Protein AF-A0A537NQN7-F1 (afdb_monomer)

Secondary structure (DSSP, 8-state):
-EE-SSSEE--SHHHHHHHHHHSEE--GGG--GGGTTSPTTSEEEEEEEPPP-S-HHHHHHHHHHHHHHHHTT-E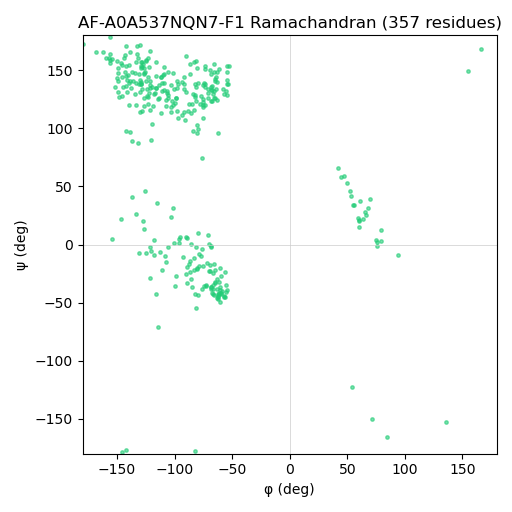EE-STTSSS-EEEEEEPPP---B---EEEETTEEEPPTT--SSSB-GGG--SS-EEEEEEEEEEEETTEEEEEEEEEETTTTEEEEEEEEESSSSS-EEEEEEE--SS--EEEEEEEETTEEEEEEE-GGGTEEEEEEEEETTTEEEEEEEEEE-TT-EEEEEEEETTEEEEEEE--TT--S--EEEEEESSTT---EE-SSSSSB-S-TTTSEE-B--EEETTEEEEEEEE-SSSTT-EEEEEEEEEEETTEEEEEE-TT--SB---SSGGGSS----B----

Sequence (359 aa):
MRVGTFFHIPDSPTDVERIWHDATPLPSSVLPVWARGEPPDTYRQVQTHRPPMRTEGEAAAYCSEIGELHTAGLIIDTDLAGDGRHRVYVAAPSRWSIGIYIGDSPFDLKPPKGVRNPVLTREDVSDVTAAVVADPFMLRVSDTWFMFFELFNWKANKGEIGLATSCDGMNWAYQQIVIAERFHLSYPYVFEWMNEYYLIPESHQAGSVRLYKATHFPTEWSFVGTLLEGPYFVDTSLIYHDQRWWLFTEANPERKHDTLHLYYADALSGPWRPHATRPAIARNARTSRPAGRVIVNGGRLFRYAQSCVPTYGTEVRALEVTTLCTSSYREREIDRSPVLAPTGVGWNADGMHHIDPHR

pLDDT: mean 93.62, std 6.84, range [59.59, 98.94]

Nearest PDB structures (foldseek):
  7byv-assembly1_A  TM=7.419E-01  e=8.123E-08  Phanerodontia chrysosporium
  7byt-assembly1_A  TM=4.931E-01  e=1.642E-07  Phanerodontia chrysosporium
  7byx-assembly4_D  TM=4.849E-01  e=2.153E-07  Phanerodontia chrysosporium
  3nqh-assembly1_A  TM=6.609E-01  e=2.528E-05  Bacteroides thetaiotaomicron VPI-5482

Mean predicted aligned error: 5.18 Å

Structure (mmCIF, N/CA/C/O backbone):
data_AF-A0A537NQN7-F1
#
_entry.id   AF-A0A537NQN7-F1
#
loop_
_atom_site.group_PDB
_atom_site.id
_atom_site.type_symbol
_atom_site.label_atom_id
_atom_site.label_alt_id
_atom_site.label_comp_id
_atom_site.label_asym_id
_atom_site.label_entity_id
_atom_site.label_seq_id
_atom_site.pdbx_PDB_ins_code
_atom_site.Cartn_x
_atom_site.Cartn_y
_atom_site.Cartn_z
_atom_site.occupancy
_atom_site.B_iso_or_equiv
_atom_site.auth_seq_id
_atom_site.auth_comp_id
_atom_site.auth_asym_id
_atom_site.auth_atom_id
_atom_site.pdbx_PDB_model_num
ATOM 1 N N . MET A 1 1 ? 6.339 1.107 -27.706 1.00 89.75 1 MET A N 1
ATOM 2 C CA . MET A 1 1 ? 7.739 0.663 -27.774 1.00 89.75 1 MET A CA 1
ATOM 3 C C . MET A 1 1 ? 8.387 1.358 -28.934 1.00 89.75 1 MET A C 1
ATOM 5 O O . MET A 1 1 ? 8.000 1.152 -30.085 1.00 89.75 1 MET A O 1
ATOM 9 N N . ARG A 1 2 ? 9.360 2.189 -28.611 1.00 92.56 2 ARG A N 1
ATOM 10 C CA . ARG A 1 2 ? 10.121 2.977 -29.558 1.00 92.56 2 ARG A CA 1
ATOM 11 C C . ARG A 1 2 ? 11.367 2.211 -29.975 1.00 92.56 2 ARG A C 1
ATOM 13 O O . ARG A 1 2 ? 11.973 1.494 -29.182 1.00 92.56 2 ARG A O 1
ATOM 20 N N . VAL A 1 3 ? 11.740 2.360 -31.239 1.00 91.38 3 VAL A N 1
ATOM 21 C CA . VAL A 1 3 ? 12.996 1.823 -31.764 1.00 91.38 3 VAL A CA 1
ATOM 22 C C . VAL A 1 3 ? 14.089 2.851 -31.479 1.00 91.38 3 VAL A C 1
ATOM 24 O O . VAL A 1 3 ? 14.028 3.966 -31.997 1.00 91.38 3 VAL A O 1
ATOM 27 N N . GLY A 1 4 ? 15.030 2.500 -30.606 1.00 88.94 4 GLY A N 1
ATOM 28 C CA . GLY A 1 4 ? 16.274 3.233 -30.400 1.00 88.94 4 GLY A CA 1
ATOM 29 C C . GLY A 1 4 ? 17.332 2.854 -31.438 1.00 88.94 4 GLY A C 1
ATOM 30 O O . GLY A 1 4 ? 17.099 2.057 -32.346 1.00 88.94 4 GLY A O 1
ATOM 31 N N . THR A 1 5 ? 18.514 3.434 -31.288 1.00 90.31 5 THR A N 1
ATOM 32 C CA . THR A 1 5 ? 19.709 3.145 -32.087 1.00 90.31 5 THR A CA 1
ATOM 33 C C . THR A 1 5 ? 20.237 1.742 -31.800 1.00 90.31 5 THR A C 1
ATOM 35 O O . THR A 1 5 ? 20.690 1.060 -32.718 1.00 90.31 5 THR A O 1
ATOM 38 N N . PHE A 1 6 ? 20.178 1.307 -30.538 1.00 91.25 6 PHE A N 1
ATOM 39 C CA . PHE A 1 6 ? 20.735 0.030 -30.085 1.00 91.25 6 PHE A CA 1
ATOM 40 C C . PHE A 1 6 ? 19.682 -0.885 -29.464 1.00 91.25 6 PHE A C 1
ATOM 42 O O . PHE A 1 6 ? 19.818 -2.107 -29.533 1.00 91.25 6 PHE A O 1
ATOM 49 N N . PHE A 1 7 ? 18.635 -0.312 -28.867 1.00 92.00 7 PHE A N 1
ATOM 50 C CA . PHE A 1 7 ? 17.635 -1.062 -28.117 1.00 92.00 7 PHE A CA 1
ATOM 51 C C . PHE A 1 7 ? 16.201 -0.738 -28.545 1.00 92.00 7 PHE A C 1
ATOM 53 O O . PHE A 1 7 ? 15.879 0.363 -28.984 1.00 92.00 7 PHE A O 1
ATOM 60 N N . HIS A 1 8 ? 15.301 -1.701 -28.351 1.00 91.75 8 HIS A N 1
ATOM 61 C CA . HIS A 1 8 ? 13.865 -1.444 -28.334 1.00 91.75 8 HIS A CA 1
ATOM 62 C C . HIS A 1 8 ? 13.451 -1.004 -26.929 1.00 91.75 8 HIS A C 1
ATOM 64 O O . HIS A 1 8 ? 13.659 -1.739 -25.964 1.00 91.75 8 HIS A O 1
ATOM 70 N N . ILE A 1 9 ? 12.875 0.191 -26.819 1.00 93.38 9 ILE A N 1
ATOM 71 C CA . ILE A 1 9 ? 12.653 0.871 -25.543 1.00 93.38 9 ILE A CA 1
ATOM 72 C C . ILE A 1 9 ? 11.152 0.832 -25.220 1.00 93.38 9 ILE A C 1
ATOM 74 O O . ILE A 1 9 ? 10.343 1.311 -26.026 1.00 93.38 9 ILE A O 1
ATOM 78 N N . PRO A 1 10 ? 10.742 0.206 -24.102 1.00 93.44 10 PRO A N 1
ATOM 79 C CA . PRO A 1 10 ? 9.339 0.153 -23.708 1.00 93.44 10 PRO A CA 1
ATOM 80 C C . PRO A 1 10 ? 8.826 1.547 -23.331 1.00 93.44 10 PRO A C 1
ATOM 82 O O . PRO A 1 10 ? 9.459 2.250 -22.552 1.00 93.44 10 PRO A O 1
ATOM 85 N N . ASP A 1 11 ? 7.650 1.924 -23.841 1.00 91.19 11 ASP A N 1
ATOM 86 C CA . ASP A 1 11 ? 6.999 3.202 -23.499 1.00 91.19 11 ASP A CA 1
ATOM 87 C C . ASP A 1 11 ? 5.799 2.999 -22.558 1.00 91.19 11 ASP A C 1
ATOM 89 O O . ASP A 1 11 ? 5.138 3.960 -22.163 1.00 91.19 11 ASP A O 1
ATOM 93 N N . SER A 1 12 ? 5.483 1.744 -22.230 1.00 91.31 12 SER A N 1
ATOM 94 C CA . SER A 1 12 ? 4.329 1.361 -21.421 1.00 91.31 12 SER A CA 1
ATOM 95 C C . SER A 1 12 ? 4.555 0.026 -20.699 1.00 91.31 12 SER A C 1
ATOM 97 O O . SER A 1 12 ? 5.345 -0.796 -21.175 1.00 91.31 12 SER A O 1
ATOM 99 N N . PRO A 1 13 ? 3.795 -0.256 -19.625 1.00 89.75 13 PRO A N 1
ATOM 100 C CA . PRO A 1 13 ? 3.788 -1.569 -18.976 1.00 89.75 13 PRO A CA 1
ATOM 101 C C . PRO A 1 13 ? 3.486 -2.719 -19.952 1.00 89.75 13 PRO A C 1
ATOM 103 O O . PRO A 1 13 ? 4.140 -3.757 -19.917 1.00 89.75 13 PRO A O 1
ATOM 106 N N . THR A 1 14 ? 2.563 -2.517 -20.900 1.00 90.88 14 THR A N 1
ATOM 107 C CA . THR A 1 14 ? 2.226 -3.506 -21.940 1.00 90.88 14 THR A CA 1
ATOM 108 C C . THR A 1 14 ? 3.414 -3.840 -22.847 1.00 90.88 14 THR A C 1
ATOM 110 O O . THR A 1 14 ? 3.546 -4.970 -23.318 1.00 90.88 14 THR A O 1
ATOM 113 N N . ASP A 1 15 ? 4.308 -2.881 -23.102 1.00 92.88 15 ASP A N 1
ATOM 114 C CA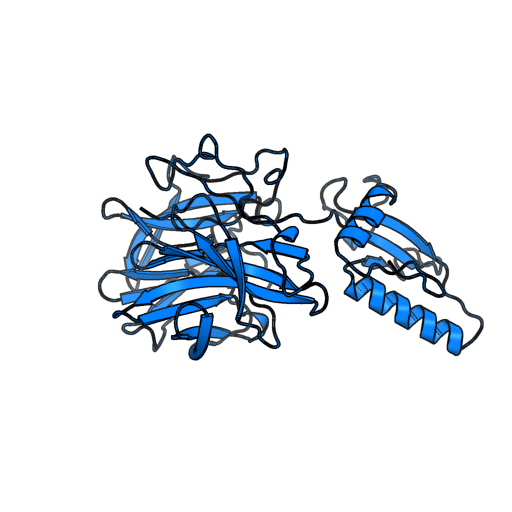 . ASP A 1 15 ? 5.538 -3.156 -23.846 1.00 92.88 15 ASP A CA 1
ATOM 115 C C . ASP A 1 15 ? 6.505 -4.038 -23.045 1.00 92.88 15 ASP A C 1
ATOM 117 O O . ASP A 1 15 ? 7.140 -4.910 -23.637 1.00 92.88 15 ASP A O 1
ATOM 121 N N . VAL A 1 16 ? 6.590 -3.854 -21.722 1.00 91.81 16 VAL A N 1
ATOM 122 C CA . VAL A 1 16 ? 7.390 -4.716 -20.834 1.00 91.81 16 VAL A CA 1
ATOM 123 C C . VAL A 1 16 ? 6.816 -6.126 -20.776 1.00 91.81 16 VAL A C 1
ATOM 125 O O . VAL A 1 16 ? 7.569 -7.089 -20.877 1.00 91.81 16 VAL A O 1
ATOM 128 N N . GLU A 1 17 ? 5.492 -6.268 -20.687 1.00 91.31 17 GLU A N 1
ATOM 129 C CA . GLU A 1 17 ? 4.830 -7.577 -20.745 1.00 91.31 17 GLU A CA 1
ATOM 130 C C . GLU A 1 17 ? 5.127 -8.300 -22.067 1.00 91.31 17 GLU A C 1
ATOM 132 O O . GLU A 1 17 ? 5.429 -9.494 -22.075 1.00 91.31 17 GLU A O 1
ATOM 137 N N . ARG A 1 18 ? 5.106 -7.578 -23.194 1.00 92.50 18 ARG A N 1
ATOM 138 C CA . ARG A 1 18 ? 5.496 -8.147 -24.490 1.00 92.50 18 ARG A CA 1
ATOM 139 C C . ARG A 1 18 ? 6.959 -8.595 -24.487 1.00 92.50 18 ARG A C 1
ATOM 141 O O . ARG A 1 18 ? 7.235 -9.728 -24.866 1.00 92.50 18 ARG A O 1
ATOM 148 N N . ILE A 1 19 ? 7.871 -7.758 -23.983 1.00 94.00 19 ILE A N 1
ATOM 149 C CA . ILE A 1 19 ? 9.289 -8.123 -23.826 1.00 94.00 19 ILE A CA 1
ATOM 150 C C . ILE A 1 19 ? 9.439 -9.379 -22.967 1.00 94.00 19 ILE A C 1
ATOM 152 O O . ILE A 1 19 ? 10.202 -10.266 -23.327 1.00 94.00 19 ILE A O 1
ATOM 156 N N . TRP A 1 20 ? 8.713 -9.483 -21.854 1.00 93.69 20 TRP A N 1
ATOM 157 C CA . TRP A 1 20 ? 8.726 -10.660 -20.986 1.00 93.69 20 TRP A CA 1
ATOM 158 C C . TRP A 1 20 ? 8.337 -11.945 -21.727 1.00 93.69 20 TRP A C 1
ATOM 160 O O . TRP A 1 20 ? 8.991 -12.982 -21.573 1.00 93.69 20 TRP A O 1
ATOM 170 N N . HIS A 1 21 ? 7.278 -11.887 -22.535 1.00 92.31 21 HIS A N 1
ATOM 171 C CA . HIS A 1 21 ? 6.808 -13.039 -23.300 1.00 92.31 21 HIS A CA 1
ATOM 172 C C . HIS A 1 21 ? 7.775 -13.449 -24.414 1.00 92.31 21 HIS A C 1
ATOM 174 O O . HIS A 1 21 ? 7.955 -14.649 -24.623 1.00 92.31 21 HIS A O 1
ATOM 180 N N . ASP A 1 22 ? 8.424 -12.479 -25.059 1.00 93.75 22 ASP A N 1
ATOM 181 C CA . ASP A 1 22 ? 9.399 -12.715 -26.129 1.00 93.75 22 ASP A CA 1
ATOM 182 C C . ASP A 1 22 ? 10.798 -13.094 -25.590 1.00 93.75 22 ASP A C 1
ATOM 184 O O . ASP A 1 22 ? 11.618 -13.668 -26.311 1.00 93.75 22 ASP A O 1
ATOM 188 N N . ALA A 1 23 ? 11.090 -12.782 -24.323 1.00 93.94 23 ALA A N 1
AT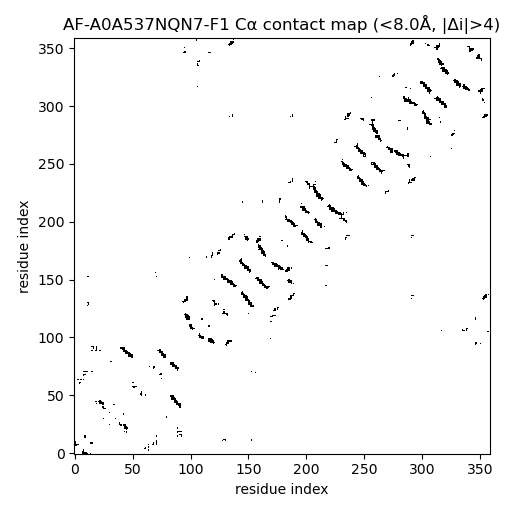OM 189 C CA . ALA A 1 23 ? 12.379 -13.025 -23.684 1.00 93.94 23 ALA A CA 1
ATOM 190 C C . ALA A 1 23 ? 12.621 -14.506 -23.350 1.00 93.94 23 ALA A C 1
ATOM 192 O O . ALA A 1 23 ? 11.710 -15.294 -23.091 1.00 93.94 23 ALA A O 1
ATOM 193 N N . THR A 1 24 ? 13.900 -14.877 -23.292 1.00 91.62 24 THR A N 1
ATOM 194 C CA . THR A 1 24 ? 14.332 -16.255 -23.032 1.00 91.62 24 THR A CA 1
ATOM 195 C C . THR A 1 24 ? 14.318 -16.562 -21.527 1.00 91.62 24 THR A C 1
ATOM 197 O O . THR A 1 24 ? 14.951 -15.825 -20.762 1.00 91.62 24 THR A O 1
ATOM 200 N N . PRO A 1 25 ? 13.655 -17.647 -21.073 1.00 89.00 25 PRO A N 1
ATOM 201 C CA . PRO A 1 25 ? 13.740 -18.120 -19.691 1.00 89.00 25 PRO A CA 1
ATOM 202 C C . PRO A 1 25 ? 15.178 -18.370 -19.245 1.00 89.00 25 PRO A C 1
ATOM 204 O O . PRO A 1 25 ? 15.980 -18.932 -19.993 1.00 89.00 25 PRO A O 1
ATOM 207 N N . LEU A 1 26 ? 15.501 -17.971 -18.015 1.00 83.44 26 LEU A N 1
ATOM 208 C CA . LEU A 1 26 ? 16.808 -18.237 -17.430 1.00 83.44 26 LEU A CA 1
ATOM 209 C C . LEU A 1 26 ? 16.803 -19.596 -16.719 1.00 83.44 26 LEU A C 1
ATOM 211 O O . LEU A 1 26 ? 16.124 -19.745 -15.702 1.00 83.44 26 LEU A O 1
ATOM 215 N N . PRO A 1 27 ? 17.575 -20.592 -17.191 1.00 73.94 27 PRO A N 1
ATOM 216 C CA . PRO A 1 27 ? 17.736 -21.829 -16.444 1.00 73.94 27 PRO A CA 1
ATOM 217 C C . PRO A 1 27 ? 18.459 -21.550 -15.122 1.00 73.94 27 PRO A C 1
ATOM 219 O O . PRO A 1 27 ? 19.417 -20.774 -15.072 1.00 73.94 27 PRO A O 1
ATOM 222 N N . SER A 1 28 ? 18.052 -22.239 -14.054 1.00 69.19 28 SER A N 1
ATOM 223 C CA . SER A 1 28 ? 18.569 -22.032 -12.691 1.00 69.19 28 SER A CA 1
ATOM 224 C C . SER A 1 28 ? 20.096 -22.182 -12.581 1.00 69.19 28 SER A C 1
ATOM 226 O O . SER A 1 28 ? 20.716 -21.611 -11.689 1.00 69.19 28 SER A O 1
ATOM 228 N N . SER A 1 29 ? 20.721 -22.923 -13.503 1.00 69.19 29 SER A N 1
ATOM 229 C CA . SER A 1 29 ? 22.171 -23.139 -13.577 1.00 69.19 29 SER A CA 1
ATOM 230 C C . SER A 1 29 ? 22.969 -21.963 -14.158 1.00 69.19 29 SER A C 1
ATOM 232 O O . SER A 1 29 ? 24.196 -21.996 -14.111 1.00 69.19 29 SER A O 1
ATOM 234 N N . VAL A 1 30 ? 22.308 -20.950 -14.731 1.00 73.31 30 VAL A N 1
ATOM 235 C CA . VAL A 1 30 ? 22.948 -19.817 -15.435 1.00 73.31 30 VAL A CA 1
ATOM 236 C C . VAL A 1 30 ? 22.443 -18.469 -14.896 1.00 73.31 30 VAL A C 1
ATOM 238 O O . VAL A 1 30 ? 22.554 -17.440 -15.557 1.00 73.31 30 VAL A O 1
ATOM 241 N N . LEU A 1 31 ? 21.889 -18.450 -13.678 1.00 74.19 31 LEU A N 1
ATOM 242 C CA . LEU A 1 31 ? 21.413 -17.213 -13.062 1.00 74.19 31 LEU A CA 1
ATOM 243 C C . LEU A 1 31 ? 22.581 -16.251 -12.764 1.00 74.19 31 LEU A C 1
ATOM 245 O O . LEU A 1 31 ? 23.583 -16.666 -12.157 1.00 74.19 31 LEU A O 1
ATOM 249 N N . PRO A 1 32 ? 22.450 -14.964 -13.139 1.00 80.19 32 PRO A N 1
ATOM 250 C CA . PRO A 1 32 ? 23.367 -13.913 -12.710 1.00 80.19 32 PRO A CA 1
ATOM 251 C C . PRO A 1 32 ? 23.520 -13.884 -11.188 1.00 80.19 32 PRO A C 1
ATOM 253 O O . PRO A 1 32 ? 22.607 -14.270 -10.461 1.00 80.19 32 PRO A O 1
ATOM 256 N N . VAL A 1 33 ? 24.659 -13.396 -10.686 1.00 82.88 33 VAL A N 1
ATOM 257 C CA . VAL A 1 33 ? 24.952 -13.372 -9.237 1.00 82.88 33 VAL A CA 1
ATOM 258 C C . VAL A 1 33 ? 23.858 -12.655 -8.445 1.00 82.88 33 VAL A C 1
ATOM 260 O O . VAL A 1 33 ? 23.456 -13.150 -7.396 1.00 82.88 33 VAL A O 1
ATOM 263 N N . TRP A 1 34 ? 23.343 -11.543 -8.975 1.00 84.25 34 TRP A N 1
ATOM 264 C CA . TRP A 1 34 ? 22.274 -10.758 -8.353 1.00 84.25 34 TRP A CA 1
ATOM 265 C C . TRP A 1 34 ? 20.908 -11.464 -8.346 1.00 84.25 34 TRP A C 1
ATOM 267 O O . TRP A 1 34 ? 20.049 -11.081 -7.564 1.00 84.25 34 TRP A O 1
ATOM 277 N N . ALA A 1 35 ? 20.711 -12.495 -9.173 1.00 81.81 35 ALA A N 1
ATOM 278 C CA . ALA A 1 35 ? 19.472 -13.272 -9.253 1.00 81.81 35 ALA A CA 1
ATOM 279 C C . ALA A 1 35 ? 19.551 -14.610 -8.493 1.00 81.81 35 ALA A C 1
ATOM 281 O O . ALA A 1 35 ? 18.623 -15.415 -8.540 1.00 81.81 35 ALA A O 1
ATOM 282 N N . ARG A 1 36 ? 20.677 -14.922 -7.834 1.00 80.31 36 ARG A N 1
ATOM 283 C CA . ARG A 1 36 ? 20.835 -16.199 -7.124 1.00 80.31 36 ARG A CA 1
ATOM 284 C C . ARG A 1 36 ? 19.963 -16.234 -5.871 1.00 80.31 36 ARG A C 1
ATOM 286 O O . ARG A 1 36 ? 20.062 -15.354 -5.027 1.00 80.31 36 ARG A O 1
ATOM 293 N N . GLY A 1 37 ? 19.195 -17.312 -5.715 1.00 74.25 37 GLY A N 1
ATOM 294 C CA . GLY A 1 37 ? 18.275 -17.502 -4.586 1.00 74.25 37 GLY A CA 1
ATOM 295 C C . GLY A 1 37 ? 16.845 -17.049 -4.877 1.00 74.25 37 GLY A C 1
ATOM 296 O O . GLY A 1 37 ? 15.947 -17.365 -4.101 1.00 74.25 37 GLY A O 1
ATOM 297 N N . GLU A 1 38 ? 16.631 -16.385 -6.010 1.00 76.81 38 GLU A N 1
ATOM 298 C CA . GLU A 1 38 ? 15.304 -16.043 -6.506 1.00 76.81 38 GLU A CA 1
ATOM 299 C C . GLU A 1 38 ? 14.595 -17.287 -7.065 1.00 76.81 38 GLU A C 1
ATOM 301 O O . GLU A 1 38 ? 15.263 -18.219 -7.540 1.00 76.81 38 GLU A O 1
ATOM 306 N N . PRO A 1 39 ? 13.250 -17.334 -7.021 1.00 72.19 39 PRO A N 1
ATOM 307 C CA . PRO A 1 39 ? 12.490 -18.409 -7.643 1.00 72.19 39 PRO A CA 1
ATOM 308 C C . PRO A 1 39 ? 12.828 -18.592 -9.138 1.00 72.19 39 PRO A C 1
ATOM 310 O O . PRO A 1 39 ? 13.235 -17.645 -9.819 1.00 72.19 39 PRO A O 1
ATOM 313 N N . PRO A 1 40 ? 12.656 -19.809 -9.690 1.00 69.94 40 PRO A N 1
ATOM 314 C CA . PRO A 1 40 ? 12.670 -20.007 -11.136 1.00 69.94 40 PRO A CA 1
ATOM 315 C C . PRO A 1 40 ? 11.650 -19.090 -11.823 1.00 69.94 40 PRO A C 1
ATOM 317 O O . PRO A 1 40 ? 10.605 -18.797 -11.251 1.00 69.94 40 PRO A O 1
ATOM 320 N N . ASP A 1 41 ? 11.950 -18.659 -13.049 1.00 78.12 41 ASP A N 1
ATOM 321 C CA . ASP A 1 41 ? 11.082 -17.782 -13.847 1.00 78.12 41 ASP A CA 1
ATOM 322 C C . ASP A 1 41 ? 10.770 -16.406 -13.224 1.00 78.12 41 ASP A C 1
ATOM 324 O O . ASP A 1 41 ? 9.830 -15.749 -13.660 1.00 78.12 41 ASP A O 1
ATOM 328 N N . THR A 1 42 ? 11.572 -15.912 -12.271 1.00 83.62 42 THR A N 1
ATOM 329 C CA . THR A 1 42 ? 11.485 -14.508 -11.814 1.00 83.62 42 THR A CA 1
ATOM 330 C C . THR A 1 42 ? 12.030 -13.533 -12.861 1.00 83.62 42 THR A C 1
ATOM 332 O O . THR A 1 42 ? 11.506 -12.434 -13.032 1.00 83.62 42 THR A O 1
ATOM 335 N N . TYR A 1 43 ? 13.074 -13.939 -13.590 1.00 89.75 43 TYR A N 1
ATOM 336 C CA . TYR A 1 43 ? 13.752 -13.109 -14.584 1.00 89.75 43 TYR A CA 1
ATOM 337 C C . TYR A 1 43 ? 13.925 -13.852 -15.905 1.00 89.75 43 TYR A C 1
ATOM 339 O O . TYR A 1 43 ? 14.174 -15.060 -15.940 1.00 89.75 43 TYR A O 1
ATOM 347 N N . ARG A 1 44 ? 13.860 -13.101 -17.003 1.00 92.69 44 ARG A N 1
ATOM 348 C CA . ARG A 1 44 ? 14.140 -13.583 -18.358 1.00 92.69 44 ARG A CA 1
ATOM 349 C C . ARG A 1 44 ? 15.189 -12.714 -19.019 1.00 92.69 44 ARG A C 1
ATOM 351 O O . ARG A 1 44 ? 15.268 -11.514 -18.763 1.00 92.69 44 ARG A O 1
ATOM 358 N N . GLN A 1 45 ? 15.996 -13.318 -19.882 1.00 92.44 45 GLN A N 1
ATOM 359 C CA . GLN A 1 45 ? 16.989 -12.594 -20.660 1.00 92.44 45 GLN A CA 1
ATOM 360 C C . GLN A 1 45 ? 16.365 -12.079 -21.954 1.00 92.44 45 GLN A C 1
ATOM 362 O O . GLN A 1 45 ? 15.880 -12.855 -22.776 1.00 92.44 45 GLN A O 1
ATOM 367 N N . VAL A 1 46 ? 16.408 -10.763 -22.134 1.00 93.56 46 VAL A N 1
ATOM 368 C CA . VAL A 1 46 ? 15.875 -10.077 -23.314 1.00 93.56 46 VAL A CA 1
ATOM 369 C C . VAL A 1 46 ? 16.878 -10.160 -24.456 1.00 93.56 46 VAL A C 1
ATOM 371 O O . VAL A 1 46 ? 16.558 -10.620 -25.545 1.00 93.56 46 VAL A O 1
ATOM 374 N N . GLN A 1 47 ? 18.111 -9.717 -24.208 1.00 90.88 47 GLN A N 1
ATOM 375 C CA . GLN A 1 47 ? 19.150 -9.643 -25.233 1.00 90.88 47 GLN A CA 1
ATOM 376 C C . GLN A 1 47 ? 20.548 -9.527 -24.625 1.00 90.88 47 GLN A C 1
ATOM 378 O O . GLN A 1 47 ? 20.722 -9.239 -23.440 1.00 90.88 47 GLN A O 1
ATOM 383 N N . THR A 1 48 ? 21.561 -9.746 -25.463 1.00 90.00 48 THR A N 1
ATOM 384 C CA . THR A 1 48 ? 22.966 -9.471 -25.147 1.00 90.00 48 THR A CA 1
ATOM 385 C C . THR A 1 48 ? 23.518 -8.514 -26.187 1.00 90.00 48 THR A C 1
ATOM 387 O O . THR A 1 48 ? 23.451 -8.806 -27.379 1.00 90.00 48 THR A O 1
ATOM 390 N N . HIS A 1 49 ? 24.110 -7.413 -25.743 1.00 88.38 49 HIS A N 1
ATOM 391 C CA . HIS A 1 49 ? 24.680 -6.393 -26.610 1.00 88.38 49 HIS A CA 1
ATOM 392 C C . HIS A 1 49 ? 26.161 -6.171 -26.276 1.00 88.38 49 HIS A C 1
ATOM 394 O O . HIS A 1 49 ? 26.567 -6.250 -25.119 1.00 88.38 49 HIS A O 1
ATOM 400 N N . ARG A 1 50 ? 27.001 -5.896 -27.279 1.00 87.38 50 ARG A N 1
ATOM 401 C CA . ARG A 1 50 ? 28.388 -5.452 -27.060 1.00 87.38 50 ARG A CA 1
ATOM 402 C C . ARG A 1 50 ? 28.430 -3.930 -27.234 1.00 87.38 50 ARG A C 1
ATOM 404 O O . ARG A 1 50 ? 28.046 -3.477 -28.311 1.00 87.38 50 ARG A O 1
ATOM 411 N N . PRO A 1 51 ? 28.855 -3.146 -26.227 1.00 83.50 51 PRO A N 1
ATOM 412 C CA . PRO A 1 51 ? 28.876 -1.691 -26.336 1.00 83.50 51 PRO A CA 1
ATOM 413 C C . PRO A 1 51 ? 29.654 -1.220 -27.574 1.00 83.50 51 PRO A C 1
ATOM 415 O O . PRO A 1 51 ? 30.714 -1.781 -27.880 1.00 83.50 51 PRO A O 1
ATOM 418 N N . PRO A 1 52 ? 29.155 -0.208 -28.301 1.00 77.44 52 PRO A N 1
ATOM 419 C CA . PRO A 1 52 ? 29.887 0.373 -29.417 1.00 77.44 52 PRO A CA 1
ATOM 420 C C . PRO A 1 52 ? 31.126 1.121 -28.890 1.00 77.44 52 PRO A C 1
ATOM 422 O O . PRO A 1 52 ? 31.008 2.021 -28.069 1.00 77.44 52 PRO A O 1
ATOM 425 N N . MET A 1 53 ? 32.326 0.760 -29.361 1.00 67.81 53 MET A N 1
ATOM 426 C CA . MET A 1 53 ? 33.597 1.420 -28.987 1.00 67.81 53 MET A CA 1
ATOM 427 C C . MET A 1 53 ? 34.134 2.364 -30.080 1.00 67.81 53 MET A C 1
ATOM 429 O O . MET A 1 53 ? 35.344 2.556 -30.184 1.00 67.81 53 MET A O 1
ATOM 433 N N . ARG A 1 54 ? 33.279 2.874 -30.977 1.00 70.50 54 ARG A N 1
ATOM 434 C CA . ARG A 1 54 ? 33.752 3.499 -32.228 1.00 70.50 54 ARG A CA 1
ATOM 435 C C . ARG A 1 54 ? 33.785 5.028 -32.187 1.00 70.50 54 ARG A C 1
ATOM 437 O O . ARG A 1 54 ? 34.713 5.600 -32.750 1.00 70.50 54 ARG A O 1
ATOM 444 N N . THR A 1 55 ? 32.840 5.686 -31.511 1.00 85.44 55 THR A N 1
ATOM 445 C CA . THR A 1 55 ? 32.801 7.154 -31.370 1.00 85.44 55 THR A CA 1
ATOM 446 C C . THR A 1 55 ? 32.235 7.593 -30.015 1.00 85.44 55 THR A C 1
ATOM 448 O O . THR A 1 55 ? 31.452 6.869 -29.398 1.00 85.44 55 THR A O 1
ATOM 451 N N . GLU A 1 56 ? 32.585 8.805 -29.563 1.00 83.06 56 GLU A N 1
ATOM 452 C CA . GLU A 1 56 ? 31.999 9.410 -28.352 1.00 83.06 56 GLU A CA 1
ATOM 453 C C . GLU A 1 56 ? 30.476 9.591 -28.473 1.00 83.06 56 GLU A C 1
ATOM 455 O O . GLU A 1 56 ? 29.748 9.376 -27.506 1.00 83.06 56 GLU A O 1
ATOM 460 N N . GLY A 1 57 ? 29.978 9.923 -29.671 1.00 86.50 57 GLY A N 1
ATOM 461 C CA . GLY A 1 57 ? 28.544 10.091 -29.928 1.00 86.50 57 GLY A CA 1
ATOM 462 C C . GLY A 1 57 ? 27.751 8.788 -29.794 1.00 86.50 57 GLY A C 1
ATOM 463 O O . GLY A 1 57 ? 26.698 8.775 -29.159 1.00 86.50 57 GLY A O 1
ATOM 464 N N . GLU A 1 58 ? 28.266 7.677 -30.329 1.00 88.56 58 GLU A N 1
ATOM 465 C CA . GLU A 1 58 ? 27.633 6.360 -30.160 1.00 88.56 58 GLU A CA 1
ATOM 466 C C . GLU A 1 58 ? 27.677 5.892 -28.705 1.00 88.56 58 GLU A C 1
ATOM 468 O O . GLU A 1 58 ? 26.698 5.327 -28.222 1.00 88.56 58 GLU A O 1
ATOM 473 N N . ALA A 1 59 ? 28.779 6.150 -27.991 1.00 86.50 59 ALA A N 1
ATOM 474 C CA . ALA A 1 59 ? 28.887 5.819 -26.574 1.00 86.50 59 ALA A CA 1
ATOM 475 C C . ALA A 1 59 ? 27.855 6.594 -25.735 1.00 86.50 59 ALA A C 1
ATOM 477 O O . ALA A 1 59 ? 27.173 6.002 -24.898 1.00 86.50 59 ALA A O 1
ATOM 478 N N . ALA A 1 60 ? 27.683 7.894 -25.997 1.00 88.69 60 ALA A N 1
ATOM 479 C CA . ALA A 1 60 ? 26.685 8.719 -25.319 1.00 88.69 60 ALA A CA 1
ATOM 480 C C . ALA A 1 60 ? 25.249 8.245 -25.600 1.00 88.69 60 ALA A C 1
ATOM 482 O O . ALA A 1 60 ? 24.462 8.092 -24.665 1.00 88.69 60 ALA A O 1
ATOM 483 N N . ALA A 1 61 ? 24.919 7.953 -26.863 1.00 90.81 61 ALA A N 1
ATOM 484 C CA . ALA A 1 61 ? 23.607 7.428 -27.242 1.00 90.81 61 ALA A CA 1
ATOM 485 C C . ALA A 1 61 ? 23.325 6.064 -26.586 1.00 90.81 61 ALA A C 1
ATOM 487 O O . ALA A 1 61 ? 22.248 5.851 -26.035 1.00 90.81 61 ALA A O 1
ATOM 488 N N . TYR A 1 62 ? 24.314 5.169 -26.562 1.00 92.44 62 TYR A N 1
ATOM 489 C CA . TYR A 1 62 ? 24.193 3.857 -25.929 1.00 92.44 62 TYR A CA 1
ATOM 490 C C . TYR A 1 62 ? 23.937 3.957 -24.419 1.00 92.44 62 TYR A C 1
ATOM 492 O O . TYR A 1 62 ? 23.045 3.289 -23.894 1.00 92.44 62 TYR A O 1
ATOM 500 N N . CYS A 1 63 ? 24.674 4.825 -23.718 1.00 90.50 63 CYS A N 1
ATOM 501 C CA . CYS A 1 63 ? 24.451 5.091 -22.296 1.00 90.50 63 CYS A CA 1
ATOM 502 C C . CYS A 1 63 ? 23.072 5.714 -22.028 1.00 90.50 63 CYS A C 1
ATOM 504 O O . CYS A 1 63 ? 22.427 5.351 -21.044 1.00 90.50 63 CYS A O 1
ATOM 506 N N . SER A 1 64 ? 22.607 6.610 -22.905 1.00 93.25 64 SER A N 1
ATOM 507 C CA . SER A 1 64 ? 21.266 7.199 -22.814 1.00 93.25 64 SER A CA 1
ATOM 508 C C . SER A 1 64 ? 20.180 6.128 -22.896 1.00 93.25 64 SER A C 1
ATOM 510 O O . SER A 1 64 ? 19.311 6.067 -22.031 1.00 93.25 64 SER A O 1
ATOM 512 N N . GLU A 1 65 ? 20.254 5.235 -23.887 1.00 94.56 65 GLU A N 1
ATOM 513 C CA . GLU A 1 65 ? 19.260 4.168 -24.054 1.00 94.56 65 GLU A CA 1
ATOM 514 C C . GLU A 1 65 ? 19.297 3.152 -22.902 1.00 94.56 65 GLU A C 1
ATOM 516 O O . GLU A 1 65 ? 18.244 2.701 -22.461 1.00 94.56 65 GLU A O 1
ATOM 521 N N . ILE A 1 66 ? 20.472 2.841 -22.337 1.00 92.62 66 ILE A N 1
ATOM 522 C CA . ILE A 1 66 ? 20.564 2.043 -21.099 1.00 92.62 66 ILE A CA 1
ATOM 523 C C . ILE A 1 66 ? 19.823 2.727 -19.940 1.00 92.62 66 ILE A C 1
ATOM 525 O O . ILE A 1 66 ? 19.105 2.058 -19.196 1.00 92.62 66 ILE A O 1
ATOM 529 N N . GLY A 1 67 ? 19.968 4.047 -19.789 1.00 92.38 67 GLY A N 1
ATOM 530 C CA . GLY A 1 67 ? 19.242 4.821 -18.778 1.00 92.38 67 GLY A CA 1
ATOM 531 C C . GLY A 1 67 ? 17.721 4.752 -18.954 1.00 92.38 67 GLY A C 1
ATOM 532 O O . GLY A 1 67 ? 16.980 4.607 -17.979 1.00 92.38 67 GLY A O 1
ATOM 533 N N . GLU A 1 68 ? 17.252 4.788 -20.200 1.00 93.44 68 GLU A N 1
ATOM 534 C CA . GLU A 1 68 ? 15.834 4.636 -20.533 1.00 93.44 68 GLU A CA 1
ATOM 535 C C . GLU A 1 68 ? 15.320 3.220 -20.237 1.00 93.44 68 GLU A C 1
ATOM 537 O O . GLU A 1 68 ? 14.247 3.073 -19.652 1.00 93.44 68 GLU A O 1
ATOM 542 N N . LEU A 1 69 ? 16.097 2.175 -20.548 1.00 93.81 69 LEU A N 1
ATOM 543 C CA . LEU A 1 69 ? 15.752 0.795 -20.187 1.00 93.81 69 LEU A CA 1
ATOM 544 C C . LEU A 1 69 ? 15.659 0.606 -18.666 1.00 93.81 69 LEU A C 1
ATOM 546 O O . LEU A 1 69 ? 14.712 -0.021 -18.192 1.00 93.81 69 LEU A O 1
ATOM 550 N N . HIS A 1 70 ? 16.593 1.180 -17.900 1.00 91.44 70 HIS A N 1
ATOM 551 C CA . HIS A 1 70 ? 16.529 1.173 -16.436 1.00 91.44 70 HIS A CA 1
ATOM 552 C C . HIS A 1 70 ? 15.282 1.886 -15.911 1.00 91.44 70 HIS A C 1
ATOM 554 O O . HIS A 1 70 ? 14.630 1.390 -14.995 1.00 91.44 70 HIS A O 1
ATOM 560 N N . THR A 1 71 ? 14.930 3.029 -16.504 1.00 89.69 71 THR A N 1
ATOM 561 C CA . THR A 1 71 ? 13.728 3.791 -16.130 1.00 89.69 71 THR A CA 1
ATOM 562 C C . THR A 1 71 ? 12.454 3.002 -16.433 1.00 89.69 71 THR A C 1
ATOM 564 O O . THR A 1 71 ? 11.497 3.067 -15.671 1.00 89.69 71 THR A O 1
ATOM 567 N N . ALA A 1 72 ? 12.459 2.193 -17.493 1.00 89.81 72 ALA A N 1
ATOM 568 C CA . ALA A 1 72 ? 11.382 1.264 -17.817 1.00 89.81 72 ALA A CA 1
ATOM 569 C C . ALA A 1 72 ? 11.419 -0.049 -16.999 1.00 89.81 72 ALA A C 1
ATOM 571 O O . ALA A 1 72 ? 10.701 -0.995 -17.317 1.00 89.81 72 ALA A O 1
ATOM 572 N N . GLY A 1 73 ? 12.261 -0.148 -15.965 1.00 89.31 73 GLY A N 1
ATOM 573 C CA . GLY A 1 73 ? 12.308 -1.301 -15.061 1.00 89.31 73 GLY A CA 1
ATOM 574 C C . GLY A 1 73 ? 13.056 -2.526 -15.597 1.00 89.31 73 GLY A C 1
ATOM 575 O O . GLY A 1 73 ? 12.962 -3.600 -15.002 1.00 89.31 73 GLY A O 1
ATOM 576 N N . LEU A 1 74 ? 13.808 -2.403 -16.698 1.00 93.06 74 LEU A N 1
ATOM 577 C CA . LEU A 1 74 ? 14.705 -3.469 -17.148 1.00 93.06 74 LEU A CA 1
ATOM 578 C C . LEU A 1 74 ? 16.017 -3.446 -16.355 1.00 93.06 74 LEU A C 1
ATOM 580 O O . LEU A 1 74 ? 16.490 -2.409 -15.886 1.00 93.06 74 LEU A O 1
ATOM 584 N N . ILE A 1 75 ? 16.630 -4.621 -16.236 1.00 92.50 75 ILE A N 1
ATOM 585 C CA . ILE A 1 75 ? 17.891 -4.818 -15.523 1.00 92.50 75 ILE A CA 1
ATOM 586 C C . ILE A 1 75 ? 19.003 -4.939 -16.555 1.00 92.50 75 ILE A C 1
ATOM 588 O O . ILE A 1 75 ? 18.959 -5.810 -17.425 1.00 92.50 75 ILE A O 1
ATOM 592 N N . ILE A 1 76 ? 20.012 -4.079 -16.451 1.00 91.50 76 ILE A N 1
ATOM 593 C CA . ILE A 1 76 ? 21.174 -4.083 -17.333 1.00 91.50 76 ILE A CA 1
ATOM 594 C C . ILE A 1 76 ? 22.385 -4.515 -16.516 1.00 91.50 76 ILE A C 1
ATOM 596 O O . ILE A 1 76 ? 22.829 -3.827 -15.603 1.00 91.50 76 ILE A O 1
ATOM 600 N N . ASP A 1 77 ? 22.905 -5.686 -16.853 1.00 88.69 77 ASP A N 1
ATOM 601 C CA . ASP A 1 77 ? 24.126 -6.246 -16.292 1.00 88.69 77 ASP A CA 1
ATOM 602 C C . ASP A 1 77 ? 25.278 -5.944 -17.240 1.00 88.69 77 ASP A C 1
ATOM 604 O O . ASP A 1 77 ? 25.354 -6.489 -18.346 1.00 88.69 77 ASP A O 1
ATOM 608 N N . THR A 1 78 ? 26.150 -5.036 -16.824 1.00 80.00 78 THR A N 1
ATOM 609 C CA . THR A 1 78 ? 27.230 -4.527 -17.664 1.00 80.00 78 THR A CA 1
ATOM 610 C C . THR A 1 78 ? 28.544 -5.290 -17.510 1.00 80.00 78 THR A C 1
ATOM 612 O O . THR A 1 78 ? 29.439 -5.051 -18.316 1.00 80.00 78 THR A O 1
ATOM 615 N N . ASP A 1 79 ? 28.700 -6.175 -16.512 1.00 63.53 79 ASP A N 1
ATOM 616 C CA . ASP A 1 79 ? 30.058 -6.566 -16.082 1.00 63.53 79 ASP A CA 1
ATOM 617 C C . ASP A 1 79 ? 30.222 -7.953 -15.421 1.00 63.53 79 ASP A C 1
ATOM 619 O O . ASP A 1 79 ? 31.318 -8.312 -14.998 1.00 63.53 79 ASP A O 1
ATOM 623 N N . LEU A 1 80 ? 29.190 -8.802 -15.333 1.00 59.59 80 LEU A N 1
ATOM 624 C CA . LEU A 1 80 ? 29.332 -10.050 -14.558 1.00 59.59 80 LEU A CA 1
ATOM 625 C C . LEU A 1 80 ? 30.218 -11.148 -15.182 1.00 59.59 80 LEU A C 1
ATOM 627 O O . LEU A 1 80 ? 30.617 -12.071 -14.473 1.00 59.59 80 LEU A O 1
ATOM 631 N N . ALA A 1 81 ? 30.540 -11.083 -16.477 1.00 60.88 81 ALA A N 1
ATOM 632 C CA . ALA A 1 81 ? 31.323 -12.123 -17.162 1.00 60.88 81 ALA A CA 1
ATOM 633 C C . ALA A 1 81 ? 32.727 -11.676 -17.610 1.00 60.88 81 ALA A C 1
ATOM 635 O O . ALA A 1 81 ? 33.482 -12.502 -18.123 1.00 60.88 81 ALA A O 1
ATOM 636 N N . GLY A 1 82 ? 33.074 -10.387 -17.473 1.00 69.25 82 GLY A N 1
ATOM 637 C CA . GLY A 1 82 ? 34.338 -9.833 -17.980 1.00 69.25 82 GLY A CA 1
ATOM 638 C C . GLY A 1 82 ? 34.527 -9.963 -19.502 1.00 69.25 82 GLY A C 1
ATOM 639 O O . GLY A 1 82 ? 35.638 -9.821 -20.007 1.00 69.25 82 GLY A O 1
ATOM 640 N N . ASP A 1 83 ? 33.457 -10.251 -20.253 1.00 80.38 83 ASP A N 1
ATOM 641 C CA . ASP A 1 83 ? 33.484 -10.515 -21.700 1.00 80.38 83 ASP A CA 1
ATOM 642 C C . ASP A 1 83 ? 33.162 -9.278 -22.563 1.00 80.38 83 ASP A C 1
ATOM 644 O O . ASP A 1 83 ? 33.064 -9.361 -23.800 1.00 80.38 83 ASP A O 1
ATOM 648 N N . GLY A 1 84 ? 33.001 -8.125 -21.905 1.00 81.88 84 GLY A N 1
ATOM 649 C CA . GLY A 1 84 ? 32.662 -6.844 -22.519 1.00 81.88 84 GLY A CA 1
ATOM 650 C C . GLY A 1 84 ? 31.272 -6.832 -23.158 1.00 81.88 84 GLY A C 1
ATOM 651 O O . GLY A 1 84 ? 31.074 -6.146 -24.162 1.00 81.88 84 GLY A O 1
ATOM 652 N N . ARG A 1 85 ? 30.330 -7.643 -22.657 1.00 87.06 85 ARG A N 1
ATOM 653 C CA . ARG A 1 85 ? 28.940 -7.675 -23.131 1.00 87.06 85 ARG A CA 1
ATOM 654 C C . ARG A 1 85 ? 27.987 -7.236 -22.031 1.00 87.06 85 ARG A C 1
ATOM 656 O O . ARG A 1 85 ? 28.053 -7.732 -20.913 1.00 87.06 85 ARG A O 1
ATOM 663 N N . HIS A 1 86 ? 27.048 -6.375 -22.397 1.00 90.12 86 HIS A N 1
ATOM 664 C CA . HIS A 1 86 ? 25.934 -5.990 -21.549 1.00 90.12 86 HIS A CA 1
ATOM 665 C C . HIS A 1 86 ? 24.764 -6.936 -21.804 1.00 90.12 86 HIS A C 1
ATOM 667 O O . HIS A 1 86 ? 24.401 -7.202 -22.954 1.00 90.12 86 HIS A O 1
ATOM 673 N N . ARG A 1 87 ? 24.173 -7.461 -20.738 1.00 91.06 87 ARG A N 1
ATOM 674 C CA . ARG A 1 87 ? 23.014 -8.352 -20.799 1.00 91.06 87 ARG A CA 1
ATOM 675 C C . ARG A 1 87 ? 21.812 -7.616 -20.238 1.00 91.06 87 ARG A C 1
ATOM 677 O O . ARG A 1 87 ? 21.901 -6.997 -19.184 1.00 91.06 87 ARG A O 1
ATOM 684 N N . VAL A 1 88 ? 20.707 -7.674 -20.967 1.00 93.56 88 VAL A N 1
ATOM 685 C CA . VAL A 1 88 ? 19.454 -7.031 -20.578 1.00 93.56 88 VAL A CA 1
ATOM 686 C C . VAL A 1 88 ? 18.489 -8.109 -20.119 1.00 93.56 88 VAL A C 1
ATOM 688 O O . VAL A 1 88 ? 18.273 -9.095 -20.829 1.00 93.56 88 VAL A O 1
ATOM 691 N N . TYR A 1 89 ? 17.896 -7.901 -18.952 1.00 93.88 89 TYR A N 1
ATOM 692 C CA . TYR A 1 89 ? 16.909 -8.781 -18.353 1.00 93.88 89 TYR A CA 1
ATOM 693 C C . TYR A 1 89 ? 15.630 -8.017 -18.040 1.00 93.88 89 TYR A C 1
ATOM 695 O O . TYR A 1 89 ? 15.621 -6.795 -17.890 1.00 93.88 89 TYR A O 1
ATOM 703 N N . VAL A 1 90 ? 14.550 -8.771 -17.927 1.00 93.81 90 VAL A N 1
ATOM 704 C CA . VAL A 1 90 ? 13.226 -8.289 -17.551 1.00 93.81 90 VAL A CA 1
ATOM 705 C C . VAL A 1 90 ? 12.714 -9.171 -16.416 1.00 93.81 90 VAL A C 1
ATOM 707 O O . VAL A 1 90 ? 12.943 -10.383 -16.430 1.00 93.81 90 VAL A O 1
ATOM 710 N N . ALA A 1 91 ? 12.088 -8.561 -15.414 1.00 89.44 91 ALA A N 1
ATOM 711 C CA . ALA A 1 91 ? 11.415 -9.278 -14.336 1.00 89.44 91 ALA A CA 1
ATOM 712 C C . ALA A 1 91 ? 10.000 -9.682 -14.765 1.00 89.44 91 ALA A C 1
ATOM 714 O O . ALA A 1 91 ? 9.422 -9.058 -15.660 1.00 89.44 91 ALA A O 1
ATOM 715 N N . ALA A 1 92 ? 9.439 -10.705 -14.121 1.00 85.25 92 ALA A N 1
ATOM 716 C CA . ALA A 1 92 ? 8.048 -11.076 -14.337 1.00 85.25 92 ALA A CA 1
ATOM 717 C C . ALA A 1 92 ? 7.148 -9.848 -14.094 1.00 85.25 92 ALA A C 1
ATOM 719 O O . ALA A 1 92 ? 7.295 -9.184 -13.063 1.00 85.25 92 ALA A O 1
ATOM 720 N N . PRO A 1 93 ? 6.252 -9.495 -15.032 1.00 81.12 93 PRO A N 1
ATOM 721 C CA . PRO A 1 93 ? 5.414 -8.319 -14.878 1.00 81.12 93 PRO A CA 1
ATOM 722 C C . PRO A 1 93 ? 4.454 -8.509 -13.701 1.00 81.12 93 PRO A C 1
ATOM 724 O O . PRO A 1 93 ? 3.700 -9.480 -13.654 1.00 81.12 93 PRO A O 1
ATOM 727 N N . SER A 1 94 ? 4.466 -7.556 -12.770 1.00 77.12 94 SER A N 1
ATOM 728 C CA . SER A 1 94 ? 3.492 -7.498 -11.682 1.00 77.12 94 SER A CA 1
ATOM 729 C C . SER A 1 94 ? 2.145 -6.997 -12.202 1.00 77.12 94 SER A C 1
ATOM 731 O O . SER A 1 94 ? 2.088 -6.051 -12.989 1.00 77.12 94 SER A O 1
ATOM 733 N N . ARG A 1 95 ? 1.051 -7.623 -11.756 1.00 82.31 95 ARG A N 1
ATOM 734 C CA . ARG A 1 95 ? -0.326 -7.248 -12.118 1.00 82.31 95 ARG A CA 1
ATOM 735 C C . ARG A 1 95 ? -1.192 -6.996 -10.889 1.00 82.31 95 ARG A C 1
ATOM 737 O O . ARG A 1 95 ? -2.324 -7.478 -10.815 1.00 82.31 95 ARG A O 1
ATOM 744 N N . TRP A 1 96 ? -0.667 -6.249 -9.916 1.00 92.88 96 TRP A N 1
ATOM 745 C CA . TRP A 1 96 ? -1.466 -5.898 -8.742 1.00 92.88 96 TRP A CA 1
ATOM 746 C C . TRP A 1 96 ? -2.745 -5.176 -9.172 1.00 92.88 96 TRP A C 1
ATOM 748 O O . TRP A 1 96 ? -2.735 -4.273 -10.015 1.00 92.88 96 TRP A O 1
ATOM 758 N N . SER A 1 97 ? -3.845 -5.687 -8.632 1.00 96.12 97 SER A N 1
ATOM 759 C CA . SER A 1 97 ? -5.218 -5.318 -8.942 1.00 96.12 97 SER A CA 1
ATOM 760 C C . SER A 1 97 ? -6.031 -5.392 -7.652 1.00 96.12 97 SER A C 1
ATOM 762 O O . SER A 1 97 ? -5.649 -6.087 -6.709 1.00 96.12 97 SER A O 1
ATOM 764 N N . ILE A 1 98 ? -7.182 -4.729 -7.614 1.00 97.88 98 ILE A N 1
ATOM 765 C CA . ILE A 1 98 ? -8.028 -4.669 -6.419 1.00 97.88 98 ILE A CA 1
ATOM 766 C C . ILE A 1 98 ? -9.297 -5.486 -6.643 1.00 97.88 98 ILE A C 1
ATOM 768 O O . ILE A 1 98 ? -9.962 -5.358 -7.670 1.00 97.88 98 ILE A O 1
ATOM 772 N N . GLY A 1 99 ? -9.655 -6.321 -5.668 1.00 96.69 99 GLY A N 1
ATOM 773 C CA . GLY A 1 99 ? -10.893 -7.099 -5.667 1.00 96.69 99 GLY A CA 1
ATOM 774 C C . GLY A 1 99 ? -11.727 -6.865 -4.411 1.00 96.69 99 GLY A C 1
ATOM 775 O O . GLY A 1 99 ? -11.203 -6.466 -3.375 1.00 96.69 99 GLY A O 1
ATOM 776 N N . ILE A 1 100 ? -13.023 -7.165 -4.497 1.00 96.81 100 ILE A N 1
ATOM 777 C CA . ILE A 1 100 ? -13.954 -7.126 -3.363 1.00 96.81 100 ILE A CA 1
ATOM 778 C C . ILE A 1 100 ? -14.233 -8.539 -2.871 1.00 96.81 100 ILE A C 1
ATOM 780 O O . ILE A 1 100 ? -14.426 -9.467 -3.659 1.00 96.81 100 ILE A O 1
ATOM 784 N N . TYR A 1 101 ? -14.250 -8.692 -1.551 1.00 96.38 101 TYR A N 1
ATOM 785 C CA . TYR A 1 101 ? -14.583 -9.927 -0.856 1.00 96.38 101 TYR A CA 1
ATOM 786 C C . TYR A 1 101 ? -15.687 -9.644 0.161 1.00 96.38 101 TYR A C 1
ATOM 788 O O . TYR A 1 101 ? -15.754 -8.556 0.729 1.00 96.38 101 TYR A O 1
ATOM 796 N N . ILE A 1 102 ? -16.544 -10.634 0.396 1.00 96.38 102 ILE A N 1
ATOM 797 C CA . ILE A 1 102 ? -17.631 -10.564 1.375 1.00 96.38 102 ILE A CA 1
ATOM 798 C C . ILE A 1 102 ? -17.599 -11.780 2.293 1.00 96.38 102 ILE A C 1
ATOM 800 O O . ILE A 1 102 ? -17.107 -12.847 1.919 1.00 96.38 102 ILE A O 1
ATOM 804 N N . GLY A 1 103 ? -18.182 -11.645 3.475 1.00 95.06 103 GLY A N 1
ATOM 805 C CA . GLY A 1 103 ? -18.317 -12.742 4.417 1.00 95.06 103 GLY A CA 1
ATOM 806 C C . GLY A 1 103 ? -19.023 -12.317 5.693 1.00 95.06 103 GLY A C 1
ATOM 807 O O . GLY A 1 103 ? -19.274 -11.135 5.911 1.00 95.06 103 GLY A O 1
ATOM 808 N N . ASP A 1 104 ? -19.329 -13.295 6.541 1.00 93.50 104 ASP A N 1
ATOM 809 C CA . ASP A 1 104 ? -20.034 -13.066 7.810 1.00 93.50 104 ASP A CA 1
ATOM 810 C C . ASP A 1 104 ? -19.096 -12.524 8.907 1.00 93.50 104 ASP A C 1
ATOM 812 O O . ASP A 1 104 ? -19.521 -12.156 10.004 1.00 93.50 104 ASP A O 1
ATOM 816 N N . SER A 1 105 ? -17.792 -12.502 8.628 1.00 94.75 105 SER A N 1
ATOM 817 C CA . SER A 1 105 ? -16.728 -12.119 9.548 1.00 94.75 105 SER A CA 1
ATOM 818 C C . SER A 1 105 ? -15.565 -11.501 8.767 1.00 94.75 105 SER A C 1
ATOM 820 O O . SER A 1 105 ? -15.254 -11.979 7.677 1.00 94.75 105 SER A O 1
ATOM 822 N N . PRO A 1 106 ? -14.829 -10.528 9.336 1.00 95.31 106 PRO A N 1
ATOM 823 C CA . PRO A 1 106 ? -13.641 -9.946 8.700 1.00 95.31 106 PRO A CA 1
ATOM 824 C C . PRO A 1 106 ? -12.434 -10.911 8.653 1.00 95.31 106 PRO A C 1
ATOM 826 O O . PRO A 1 106 ? -11.318 -10.504 8.330 1.00 95.31 106 PRO A O 1
ATOM 829 N N . PHE A 1 107 ? -12.643 -12.178 9.027 1.00 96.00 107 PHE A N 1
ATOM 830 C CA . PHE A 1 107 ? -11.653 -13.259 9.019 1.00 96.00 107 PHE A CA 1
ATOM 831 C C . PHE A 1 107 ? -12.070 -14.452 8.147 1.00 96.00 107 PHE A C 1
ATOM 833 O O . PHE A 1 107 ? -11.335 -15.429 8.078 1.00 96.00 107 PHE A O 1
ATOM 840 N N . ASP A 1 108 ? -13.264 -14.414 7.550 1.00 94.50 108 ASP A N 1
ATOM 841 C CA . ASP A 1 108 ? -13.781 -15.469 6.674 1.00 94.50 108 ASP A CA 1
ATOM 842 C C . ASP A 1 108 ? -14.436 -14.804 5.469 1.00 94.50 108 ASP A C 1
ATOM 844 O O . ASP A 1 108 ? -15.607 -14.421 5.501 1.00 94.50 108 ASP A O 1
ATOM 848 N N . LEU A 1 109 ? -13.623 -14.576 4.444 1.00 94.81 109 LEU A N 1
ATOM 849 C CA . LEU A 1 109 ? -13.959 -13.753 3.296 1.00 94.81 109 LEU A CA 1
ATOM 850 C C . LEU A 1 109 ? -13.847 -14.570 2.016 1.00 94.81 109 LEU A C 1
ATOM 852 O O . LEU A 1 109 ? -12.919 -15.353 1.827 1.00 94.81 109 LEU A O 1
ATOM 856 N N . LYS A 1 110 ? -14.787 -14.353 1.100 1.00 93.81 110 LYS A N 1
ATOM 857 C CA . LYS A 1 110 ? -14.822 -15.012 -0.207 1.00 93.81 110 LYS A CA 1
ATOM 858 C C . LYS A 1 110 ? -15.243 -14.038 -1.305 1.00 93.81 110 LYS A C 1
ATOM 860 O O . LYS A 1 110 ? -15.972 -13.084 -1.022 1.00 93.81 110 LYS A O 1
ATOM 865 N N . PRO A 1 111 ? -14.846 -14.284 -2.564 1.00 92.50 111 PRO A N 1
ATOM 866 C CA . PRO A 1 111 ? -15.338 -13.498 -3.684 1.00 92.50 111 PRO A CA 1
ATOM 867 C C . PRO A 1 111 ? -16.880 -13.518 -3.734 1.00 92.50 111 PRO A C 1
ATOM 869 O O . PRO A 1 111 ? -17.478 -14.599 -3.633 1.00 92.50 111 PRO A O 1
ATOM 872 N N . PRO A 1 112 ? -17.547 -12.360 -3.885 1.00 93.38 112 PRO A N 1
ATOM 873 C CA . PRO A 1 112 ? -18.992 -12.303 -4.031 1.00 93.38 112 PRO A CA 1
ATOM 874 C C . PRO A 1 112 ? -19.442 -12.993 -5.321 1.00 93.38 112 PRO A C 1
ATOM 876 O O . PRO A 1 112 ? -18.793 -12.913 -6.364 1.00 93.38 112 PRO A O 1
ATOM 879 N N . LYS A 1 113 ? -20.596 -13.667 -5.272 1.00 91.88 113 LYS A N 1
ATOM 880 C CA . LYS A 1 113 ? -21.202 -14.261 -6.472 1.00 91.88 113 LYS A CA 1
ATOM 881 C C . LYS A 1 113 ? -21.738 -13.155 -7.380 1.00 91.88 113 LYS A C 1
ATOM 883 O O . LYS A 1 113 ? -22.454 -12.279 -6.912 1.00 91.88 113 LYS A O 1
ATOM 888 N N . GLY A 1 114 ? -21.450 -13.244 -8.677 1.00 89.50 114 GLY A N 1
ATOM 889 C CA . GLY A 1 114 ? -21.977 -12.311 -9.680 1.00 89.50 114 GLY A CA 1
ATOM 890 C C . GLY A 1 114 ? -21.256 -10.961 -9.753 1.00 89.50 114 GLY A C 1
ATOM 891 O O . GLY A 1 114 ? -21.649 -10.129 -10.562 1.00 89.50 114 GLY A O 1
ATOM 892 N N . VAL A 1 115 ? -20.196 -10.756 -8.967 1.00 92.19 115 VAL A N 1
ATOM 893 C CA . VAL A 1 115 ? -19.322 -9.578 -9.052 1.00 92.19 115 VAL A CA 1
ATOM 894 C C . VAL A 1 115 ? -18.059 -9.960 -9.816 1.00 92.19 115 VAL A C 1
ATOM 896 O O . VAL A 1 115 ? -17.461 -11.010 -9.565 1.00 92.19 115 VAL A O 1
ATOM 899 N N . ARG A 1 116 ? -17.649 -9.118 -10.768 1.00 91.88 116 ARG A N 1
ATOM 900 C CA . ARG A 1 116 ? -16.389 -9.299 -11.493 1.00 91.88 116 ARG A CA 1
ATOM 901 C C . ARG A 1 116 ? -15.235 -8.900 -10.576 1.00 91.88 116 ARG A C 1
ATOM 903 O O . ARG A 1 116 ? -15.156 -7.753 -10.166 1.00 91.88 116 ARG A O 1
ATOM 910 N N . ASN A 1 117 ? -14.339 -9.845 -10.309 1.00 94.06 117 ASN A N 1
ATOM 911 C CA . ASN A 1 117 ? -13.046 -9.576 -9.692 1.00 94.06 117 ASN A CA 1
ATOM 912 C C . ASN A 1 117 ? -11.923 -9.778 -10.728 1.00 94.06 117 ASN A C 1
ATOM 914 O O . ASN A 1 117 ? -11.999 -10.745 -11.497 1.00 94.06 117 ASN A O 1
ATOM 918 N N . PRO A 1 118 ? -10.899 -8.908 -10.761 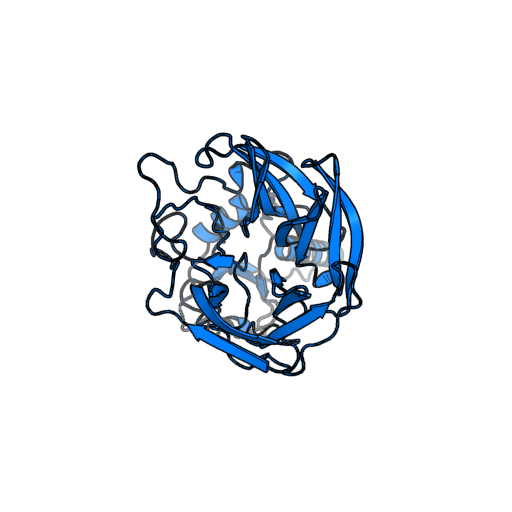1.00 96.19 118 PRO A N 1
ATOM 919 C CA . PRO A 1 118 ? -10.739 -7.709 -9.929 1.00 96.19 118 PRO A CA 1
ATOM 920 C C . PRO A 1 118 ? -11.770 -6.624 -10.300 1.00 96.19 118 PRO A C 1
ATOM 922 O O . PRO A 1 118 ? -12.233 -6.582 -11.442 1.00 96.19 118 PRO A O 1
ATOM 925 N N . VAL A 1 119 ? -12.157 -5.795 -9.326 1.00 97.69 119 VAL A N 1
ATOM 926 C CA . VAL A 1 119 ? -13.072 -4.654 -9.527 1.00 97.69 119 VAL A CA 1
ATOM 927 C C . VAL A 1 119 ? -12.348 -3.418 -10.050 1.00 97.69 119 VAL A C 1
ATOM 929 O O . VAL A 1 119 ? -12.990 -2.548 -10.626 1.00 97.69 119 VAL A O 1
ATOM 932 N N . LEU A 1 120 ? -11.030 -3.343 -9.840 1.00 98.00 120 LEU A N 1
ATOM 933 C CA . LEU A 1 120 ? -10.186 -2.274 -10.351 1.00 98.00 120 LEU A CA 1
ATOM 934 C C . LEU A 1 120 ? -8.829 -2.829 -10.783 1.00 98.00 120 LEU A C 1
ATOM 936 O O . LEU A 1 120 ? -8.207 -3.637 -10.088 1.00 98.00 120 LEU A O 1
ATOM 940 N N . THR A 1 121 ? -8.377 -2.373 -11.939 1.00 97.25 121 THR A N 1
ATOM 941 C CA . THR A 1 121 ? -7.130 -2.741 -12.605 1.00 97.25 121 THR A CA 1
ATOM 942 C C . THR A 1 121 ? -6.401 -1.487 -13.069 1.00 97.25 121 THR A C 1
ATOM 944 O O . THR A 1 121 ? -6.948 -0.383 -13.052 1.00 97.25 121 THR A O 1
ATOM 947 N N . ARG A 1 122 ? -5.157 -1.647 -13.530 1.00 95.50 122 ARG A N 1
ATOM 948 C CA . ARG A 1 122 ? -4.395 -0.539 -14.121 1.00 95.50 122 ARG A CA 1
ATOM 949 C C . ARG A 1 122 ? -5.077 0.067 -15.354 1.00 95.50 122 ARG A C 1
ATOM 951 O O . ARG A 1 122 ? -4.855 1.234 -15.646 1.00 95.50 122 ARG A O 1
ATOM 958 N N . GLU A 1 123 ? -5.887 -0.711 -16.074 1.00 95.88 123 GLU A N 1
ATOM 959 C CA . GLU A 1 123 ? -6.636 -0.269 -17.255 1.00 95.88 123 GLU A CA 1
ATOM 960 C C . GLU A 1 123 ? -7.776 0.700 -16.930 1.00 95.88 123 GLU A C 1
ATOM 962 O O . GLU A 1 123 ? -8.196 1.446 -17.811 1.00 95.88 123 GLU A O 1
ATOM 967 N N . ASP A 1 124 ? -8.278 0.691 -15.694 1.00 97.75 124 ASP A N 1
ATOM 968 C CA . ASP A 1 124 ? -9.372 1.572 -15.282 1.00 97.75 124 ASP A CA 1
ATOM 969 C C . ASP A 1 124 ? -8.885 3.004 -14.989 1.00 97.75 124 ASP A C 1
ATOM 971 O O . ASP A 1 124 ? -9.683 3.941 -14.981 1.00 97.75 124 ASP A O 1
ATOM 975 N N . VAL A 1 125 ? -7.578 3.193 -14.771 1.00 98.25 125 VAL A N 1
ATOM 976 C CA . VAL A 1 125 ? -6.962 4.506 -14.531 1.00 98.25 125 VAL A CA 1
ATOM 977 C C . VAL A 1 125 ? -6.862 5.279 -15.847 1.00 98.25 125 VAL A C 1
ATOM 979 O O . VAL A 1 125 ? -6.179 4.854 -16.779 1.00 98.25 125 VAL A O 1
ATOM 982 N N . SER A 1 126 ? -7.535 6.431 -15.925 1.00 98.00 126 SER A N 1
ATOM 983 C CA . SER A 1 126 ? -7.702 7.173 -17.184 1.00 98.00 126 SER A CA 1
ATOM 984 C C . SER A 1 126 ? -6.888 8.464 -17.311 1.00 98.00 126 SER A C 1
ATOM 986 O O . SER A 1 126 ? -6.796 9.008 -18.410 1.00 98.00 126 SER A O 1
ATOM 988 N N . ASP A 1 127 ? -6.335 8.996 -16.221 1.00 97.69 127 ASP A N 1
ATOM 989 C CA . ASP A 1 127 ? -5.574 10.255 -16.224 1.00 97.69 127 ASP A CA 1
ATOM 990 C C . ASP A 1 127 ? -4.068 10.058 -16.476 1.00 97.69 127 ASP A C 1
ATOM 992 O O . ASP A 1 127 ? -3.404 10.945 -17.020 1.00 97.69 127 ASP A O 1
ATOM 996 N N . VAL A 1 128 ? -3.534 8.876 -16.155 1.00 97.12 128 VAL A N 1
ATOM 997 C CA . VAL A 1 128 ? -2.136 8.486 -16.375 1.00 97.12 128 VAL A CA 1
ATOM 998 C C . VAL A 1 128 ? -2.023 7.045 -16.873 1.00 97.12 128 VAL A C 1
ATOM 1000 O O . VAL A 1 128 ? -2.948 6.245 -16.776 1.00 97.12 128 VAL A O 1
ATOM 1003 N N . THR A 1 129 ? -0.849 6.675 -17.386 1.00 96.12 129 THR A N 1
ATOM 1004 C CA . THR A 1 129 ? -0.533 5.265 -17.654 1.00 96.12 129 THR A CA 1
ATOM 1005 C C . THR A 1 129 ? -0.131 4.589 -16.344 1.00 96.12 129 THR A C 1
ATOM 1007 O O . THR A 1 129 ? 1.012 4.730 -15.906 1.00 96.12 129 THR A O 1
ATOM 1010 N N . ALA A 1 130 ? -1.060 3.867 -15.719 1.00 96.12 130 ALA A N 1
ATOM 1011 C CA . ALA A 1 130 ? -0.778 3.092 -14.516 1.00 96.12 130 ALA A CA 1
ATOM 1012 C C . ALA A 1 130 ? -0.097 1.755 -14.852 1.00 96.12 130 ALA A C 1
ATOM 1014 O O . ALA A 1 130 ? -0.469 1.072 -15.810 1.00 96.12 130 ALA A O 1
ATOM 1015 N 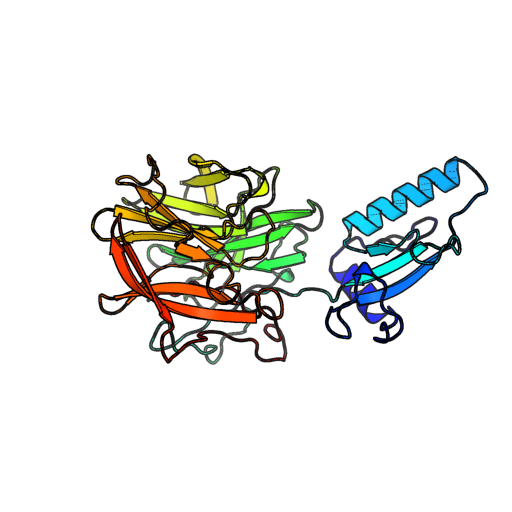N . ALA A 1 131 ? 0.897 1.370 -14.052 1.00 93.81 131 ALA A N 1
ATOM 1016 C CA . ALA A 1 131 ? 1.528 0.053 -14.128 1.00 93.81 131 ALA A CA 1
ATOM 1017 C C . ALA A 1 131 ? 0.832 -0.983 -13.240 1.00 93.81 131 ALA A C 1
ATOM 1019 O O . ALA A 1 131 ? 0.778 -2.146 -13.616 1.00 93.81 131 ALA A O 1
ATOM 1020 N N . VAL A 1 132 ? 0.285 -0.562 -12.099 1.00 95.06 132 VAL A N 1
ATOM 1021 C CA . VAL A 1 132 ? -0.444 -1.399 -11.134 1.00 95.06 132 VAL A CA 1
ATOM 1022 C C . VAL A 1 132 ? -1.397 -0.540 -10.298 1.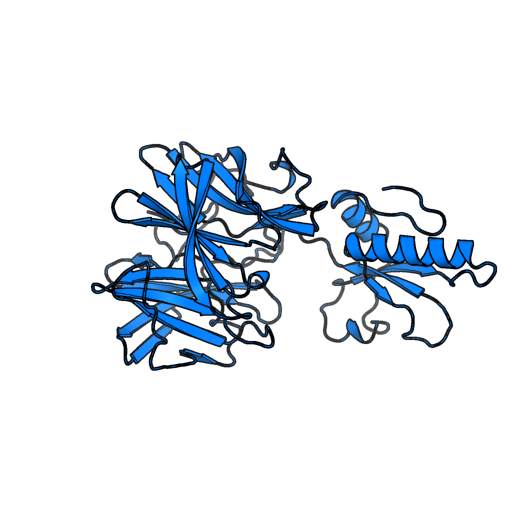00 95.06 132 VAL A C 1
ATOM 1024 O O . VAL A 1 132 ? -1.226 0.683 -10.255 1.00 95.06 132 VAL A O 1
ATOM 1027 N N . VAL A 1 133 ? -2.352 -1.183 -9.614 1.00 98.12 133 VAL A N 1
ATOM 1028 C CA . VAL A 1 133 ? -3.149 -0.587 -8.526 1.00 98.12 133 VAL A CA 1
ATOM 1029 C C . VAL A 1 133 ? -3.132 -1.495 -7.288 1.00 98.12 133 VAL A C 1
ATOM 1031 O O . VAL A 1 133 ? -3.212 -2.716 -7.427 1.00 98.12 133 VAL A O 1
ATOM 1034 N N . ALA A 1 134 ? -3.002 -0.931 -6.085 1.00 97.81 134 ALA A N 1
ATOM 1035 C CA . ALA A 1 134 ? -2.816 -1.691 -4.842 1.00 97.81 134 ALA A CA 1
ATOM 1036 C C . ALA A 1 134 ? -3.274 -0.925 -3.586 1.00 97.81 134 ALA A C 1
ATOM 1038 O O . ALA A 1 134 ? -3.734 0.210 -3.670 1.00 97.81 134 ALA A O 1
ATOM 1039 N N . ASP A 1 135 ? -3.162 -1.571 -2.422 1.00 97.75 135 ASP A N 1
ATOM 1040 C CA . ASP A 1 135 ? -3.449 -1.008 -1.095 1.00 97.75 135 ASP A CA 1
ATOM 1041 C C . ASP A 1 135 ? -4.774 -0.229 -0.959 1.00 97.75 135 ASP A C 1
ATOM 1043 O O . ASP A 1 135 ? -4.777 0.961 -0.627 1.00 97.75 135 ASP A O 1
ATOM 1047 N N . PRO A 1 136 ? -5.929 -0.863 -1.223 1.00 98.44 136 PRO A N 1
ATOM 1048 C CA . PRO A 1 136 ? -7.210 -0.183 -1.125 1.00 98.44 136 PRO A CA 1
ATOM 1049 C C . PRO A 1 136 ? -7.595 0.102 0.332 1.00 98.44 136 PRO A C 1
ATOM 1051 O O . PRO A 1 136 ? -7.759 -0.818 1.128 1.00 98.44 136 PRO A O 1
ATOM 1054 N N . PHE A 1 137 ? -7.887 1.366 0.632 1.00 98.81 137 PHE A N 1
ATOM 1055 C CA . PHE A 1 137 ? -8.591 1.798 1.835 1.00 98.81 137 PHE A CA 1
ATOM 1056 C C . PHE A 1 137 ? -9.913 2.459 1.475 1.00 98.81 137 PHE A C 1
ATOM 1058 O O . PHE A 1 137 ? -9.980 3.374 0.659 1.00 98.81 137 PHE A O 1
ATOM 1065 N N . MET A 1 138 ? -10.979 2.024 2.126 1.00 98.12 138 MET A N 1
ATOM 1066 C CA . MET A 1 138 ? -12.335 2.473 1.888 1.00 98.12 138 MET A CA 1
ATOM 1067 C C . MET A 1 138 ? -12.871 3.336 3.032 1.00 98.12 138 MET A C 1
ATOM 1069 O O . MET A 1 138 ? -12.494 3.197 4.196 1.00 98.12 138 MET A O 1
ATOM 1073 N N . LEU A 1 139 ? -13.808 4.211 2.685 1.00 97.50 139 LEU A N 1
ATOM 1074 C CA . LEU A 1 139 ? -14.715 4.888 3.600 1.00 97.50 139 LEU A CA 1
ATOM 1075 C C . LEU A 1 139 ? -16.120 4.881 3.011 1.00 97.50 139 LEU A C 1
ATOM 1077 O O . LEU A 1 139 ? -16.301 5.110 1.814 1.00 97.50 139 LEU A O 1
ATOM 1081 N N . ARG A 1 140 ? -17.119 4.678 3.866 1.00 97.25 140 ARG A N 1
ATOM 1082 C CA . ARG A 1 140 ? -18.519 4.903 3.515 1.00 97.25 140 ARG A CA 1
ATOM 1083 C C . ARG A 1 140 ? -18.966 6.237 4.089 1.00 97.25 140 ARG A C 1
ATOM 1085 O O . ARG A 1 140 ? -18.941 6.414 5.303 1.00 97.25 140 ARG A O 1
ATOM 1092 N N . VAL A 1 141 ? -19.397 7.149 3.224 1.00 97.00 141 VAL A N 1
ATOM 1093 C CA . VAL A 1 141 ? -19.968 8.438 3.623 1.00 97.00 141 VAL A CA 1
ATOM 1094 C C . VAL A 1 141 ? -21.373 8.523 3.052 1.00 97.00 141 VAL A C 1
ATOM 1096 O O . VAL A 1 141 ? -21.563 8.522 1.834 1.00 97.00 141 VAL A O 1
ATOM 1099 N N . SER A 1 142 ? -22.364 8.571 3.942 1.00 93.62 142 SER A N 1
ATOM 1100 C CA . SER A 1 142 ? -23.778 8.442 3.578 1.00 93.62 142 SER A CA 1
ATOM 1101 C C . SER A 1 142 ? -24.021 7.151 2.768 1.00 93.62 142 SER A C 1
ATOM 1103 O O . SER A 1 142 ? -23.692 6.052 3.229 1.00 93.62 142 SER A O 1
ATOM 1105 N N . ASP A 1 143 ? -24.561 7.267 1.554 1.00 95.50 143 ASP A N 1
ATOM 1106 C CA . ASP A 1 143 ? -24.880 6.135 0.678 1.00 95.50 143 ASP A CA 1
ATOM 1107 C C . ASP A 1 143 ? -23.775 5.813 -0.342 1.00 95.50 143 ASP A C 1
ATOM 1109 O O . ASP A 1 143 ? -23.960 4.943 -1.191 1.00 95.50 143 ASP A O 1
ATOM 1113 N N . THR A 1 144 ? -22.618 6.478 -0.253 1.00 98.25 144 THR A N 1
ATOM 1114 C CA . THR A 1 144 ? -21.518 6.314 -1.210 1.00 98.25 144 THR A CA 1
ATOM 1115 C C . THR A 1 144 ? -20.284 5.729 -0.537 1.00 98.25 144 THR A C 1
ATOM 1117 O O . THR A 1 144 ? -19.853 6.167 0.532 1.00 98.25 144 THR A O 1
ATOM 1120 N N . TRP A 1 145 ? -19.681 4.752 -1.201 1.00 98.62 145 TRP A N 1
ATOM 1121 C CA . TRP A 1 145 ? -18.364 4.227 -0.886 1.00 98.62 145 TRP A CA 1
ATOM 1122 C C . TRP A 1 145 ? -17.289 4.958 -1.685 1.00 98.62 145 TRP A C 1
ATOM 1124 O O . TRP A 1 145 ? -17.439 5.199 -2.884 1.00 98.62 145 TRP A O 1
ATOM 1134 N N . PHE A 1 146 ? -16.183 5.259 -1.016 1.00 98.88 146 PHE A N 1
ATOM 1135 C CA . PHE A 1 146 ? -14.980 5.863 -1.575 1.00 98.88 146 PHE A CA 1
ATOM 1136 C C . PHE A 1 146 ? -13.811 4.928 -1.289 1.00 98.88 146 PHE A C 1
ATOM 1138 O O . PHE A 1 146 ? -13.650 4.506 -0.148 1.00 98.88 146 PHE A O 1
ATOM 1145 N N . MET A 1 147 ? -13.011 4.604 -2.300 1.00 98.88 147 MET A N 1
ATOM 1146 C CA . MET A 1 147 ? -11.802 3.790 -2.191 1.00 98.88 147 MET A CA 1
ATOM 1147 C C . MET A 1 147 ? -10.616 4.633 -2.627 1.00 98.88 147 MET A C 1
ATOM 1149 O O . MET A 1 147 ? -10.549 5.071 -3.774 1.00 98.88 147 MET A O 1
ATOM 1153 N N . PHE A 1 148 ? -9.688 4.829 -1.704 1.00 98.94 148 PHE A N 1
ATOM 1154 C CA . PHE A 1 148 ? -8.385 5.421 -1.941 1.00 98.94 148 PHE A CA 1
ATOM 1155 C C . PHE A 1 148 ? -7.380 4.289 -2.090 1.00 98.94 148 PHE A C 1
ATOM 1157 O O . PHE A 1 148 ? -7.417 3.332 -1.321 1.00 98.94 148 PHE A O 1
ATOM 1164 N N . PHE A 1 149 ? -6.515 4.364 -3.090 1.00 98.88 149 PHE A N 1
ATOM 1165 C CA . PHE A 1 149 ? -5.600 3.271 -3.408 1.00 98.88 149 PHE A CA 1
ATOM 1166 C C . PHE A 1 149 ? -4.304 3.804 -4.019 1.00 98.88 149 PHE A C 1
ATOM 1168 O O . PHE A 1 149 ? -4.270 4.914 -4.554 1.00 98.88 149 PHE A O 1
ATOM 1175 N N . GLU A 1 150 ? -3.235 3.020 -3.933 1.00 98.62 150 GLU A N 1
ATOM 1176 C CA . GLU A 1 150 ? -1.997 3.290 -4.659 1.00 98.62 150 GLU A CA 1
ATOM 1177 C C . GLU A 1 150 ? -2.185 2.966 -6.140 1.00 98.62 150 GLU A C 1
ATOM 1179 O O . GLU A 1 150 ? -2.664 1.889 -6.493 1.00 98.62 150 GLU A O 1
ATOM 1184 N N . LEU A 1 151 ? -1.718 3.852 -7.014 1.00 97.94 151 LEU A N 1
ATOM 1185 C CA . LEU A 1 151 ? -1.412 3.511 -8.398 1.00 97.94 151 LEU A CA 1
ATOM 1186 C C . LEU A 1 151 ? 0.025 3.887 -8.728 1.00 97.94 151 LEU A C 1
ATOM 1188 O O . LEU A 1 151 ? 0.505 4.943 -8.322 1.00 97.94 151 LEU A O 1
ATOM 1192 N N . PHE A 1 152 ? 0.710 3.045 -9.500 1.00 97.12 152 PHE A N 1
ATOM 1193 C CA . PHE A 1 152 ? 2.064 3.351 -9.956 1.00 97.12 152 PHE A CA 1
ATOM 1194 C C . PHE A 1 152 ? 2.021 4.072 -11.302 1.00 97.12 152 PHE A C 1
ATOM 1196 O O . PHE A 1 152 ? 1.739 3.457 -12.334 1.00 97.12 152 PHE A O 1
ATOM 1203 N N . ASN A 1 153 ? 2.314 5.369 -11.309 1.00 96.50 153 ASN A N 1
ATOM 1204 C CA . ASN A 1 153 ? 2.373 6.169 -12.525 1.00 96.50 153 ASN A CA 1
ATOM 1205 C C . ASN A 1 153 ? 3.658 5.844 -13.295 1.00 96.50 153 ASN A C 1
ATOM 1207 O O . ASN A 1 153 ? 4.754 6.238 -12.896 1.00 96.50 153 ASN A O 1
ATOM 1211 N N . TRP A 1 154 ? 3.517 5.156 -14.431 1.00 93.31 154 TRP A N 1
ATOM 1212 C CA . TRP A 1 154 ? 4.636 4.682 -15.247 1.00 93.31 154 TRP A CA 1
ATOM 1213 C C . TRP A 1 154 ? 5.576 5.810 -15.681 1.00 93.31 154 TRP A C 1
ATOM 1215 O O . TRP A 1 154 ? 6.793 5.687 -15.587 1.00 93.31 154 TRP A O 1
ATOM 1225 N N . LYS A 1 155 ? 5.016 6.935 -16.142 1.00 91.38 155 LYS A N 1
ATOM 1226 C CA . LYS A 1 155 ? 5.814 8.052 -16.667 1.00 91.38 155 LYS A CA 1
ATOM 1227 C C . LYS A 1 155 ? 6.511 8.833 -15.560 1.00 91.38 155 LYS A C 1
ATOM 1229 O O . LYS A 1 155 ? 7.620 9.314 -15.767 1.00 91.38 155 LYS A O 1
ATOM 1234 N N . ALA A 1 156 ? 5.856 8.981 -14.410 1.00 93.44 156 ALA A N 1
ATOM 1235 C CA . ALA A 1 156 ? 6.439 9.653 -13.252 1.00 93.44 156 ALA A CA 1
ATOM 1236 C C . ALA A 1 156 ? 7.344 8.732 -12.412 1.00 93.44 156 ALA A C 1
ATOM 1238 O O . ALA A 1 156 ? 8.063 9.231 -11.549 1.00 93.44 156 ALA A O 1
ATOM 1239 N N . ASN A 1 157 ? 7.309 7.420 -12.672 1.00 92.38 157 ASN A N 1
ATOM 1240 C CA . ASN A 1 157 ? 8.066 6.373 -11.989 1.00 92.38 157 ASN A CA 1
ATOM 1241 C C . ASN A 1 157 ? 7.912 6.407 -10.454 1.00 92.38 157 ASN A C 1
ATOM 1243 O O . ASN A 1 157 ? 8.896 6.364 -9.713 1.00 92.38 157 ASN A O 1
ATOM 1247 N N . LYS A 1 158 ? 6.670 6.556 -9.979 1.00 95.94 158 LYS A N 1
ATOM 1248 C CA . LYS A 1 158 ? 6.324 6.635 -8.551 1.00 95.94 158 LYS A CA 1
ATOM 1249 C C . LYS A 1 158 ? 4.848 6.300 -8.313 1.00 95.94 158 LYS A C 1
ATOM 1251 O O . LYS A 1 158 ? 4.025 6.427 -9.222 1.00 95.94 158 LYS A O 1
ATOM 1256 N N . GLY A 1 159 ? 4.528 5.943 -7.075 1.00 98.12 159 GLY A N 1
ATOM 1257 C CA . GLY A 1 159 ? 3.167 5.790 -6.575 1.00 98.12 159 GLY A CA 1
ATOM 1258 C C . GLY A 1 159 ? 2.476 7.134 -6.330 1.00 98.12 159 GLY A C 1
ATOM 1259 O O . GLY A 1 159 ? 3.093 8.078 -5.826 1.00 98.12 159 GLY A O 1
ATOM 1260 N N . GLU A 1 160 ? 1.203 7.211 -6.701 1.00 98.69 160 GLU A N 1
ATOM 1261 C CA . GLU A 1 160 ? 0.278 8.325 -6.464 1.00 98.69 160 GLU A CA 1
ATOM 1262 C C . GLU A 1 160 ? -1.039 7.762 -5.898 1.00 98.69 160 GLU A C 1
ATOM 1264 O O . GLU A 1 160 ? -1.307 6.564 -6.015 1.00 98.69 160 GLU A O 1
ATOM 1269 N N . ILE A 1 161 ? -1.860 8.599 -5.255 1.00 98.88 161 ILE A N 1
ATOM 1270 C CA . ILE A 1 161 ? -3.103 8.137 -4.619 1.00 98.88 161 ILE A CA 1
ATOM 1271 C C . ILE A 1 161 ? -4.291 8.386 -5.543 1.00 98.88 161 ILE A C 1
ATOM 1273 O O . ILE A 1 161 ? -4.636 9.537 -5.822 1.00 98.88 161 ILE A O 1
ATOM 1277 N N . GLY A 1 162 ? -4.922 7.303 -5.991 1.00 98.81 162 GLY A N 1
ATOM 1278 C CA . GLY A 1 162 ? -6.147 7.311 -6.784 1.00 98.81 162 GLY A CA 1
ATOM 1279 C C . GLY A 1 162 ? -7.413 7.262 -5.933 1.00 98.81 162 GLY A C 1
ATOM 1280 O O . GLY A 1 162 ? -7.383 6.870 -4.766 1.00 98.81 162 GLY A O 1
ATOM 1281 N N . LEU A 1 163 ? -8.533 7.641 -6.548 1.00 98.94 163 LEU A N 1
ATOM 1282 C CA . LEU A 1 163 ? -9.880 7.538 -5.994 1.00 98.94 163 LEU A CA 1
ATOM 1283 C C . LEU A 1 163 ? -10.789 6.737 -6.932 1.00 98.94 163 LEU A C 1
ATOM 1285 O O . LEU A 1 163 ? -10.852 7.007 -8.131 1.00 98.94 163 LEU A O 1
ATOM 1289 N N . ALA A 1 164 ? -11.554 5.808 -6.365 1.00 98.88 164 ALA A N 1
ATOM 1290 C CA . ALA A 1 164 ? -12.693 5.160 -7.002 1.00 98.88 164 ALA A CA 1
ATOM 1291 C C . ALA A 1 164 ? -13.933 5.270 -6.103 1.00 98.88 164 ALA A C 1
ATOM 1293 O O . ALA A 1 164 ? -13.818 5.410 -4.884 1.00 98.88 164 ALA A O 1
ATOM 1294 N N . THR A 1 165 ? -15.126 5.208 -6.690 1.00 98.81 165 THR A N 1
ATOM 1295 C CA . THR A 1 165 ? -16.395 5.283 -5.951 1.00 98.81 165 THR A CA 1
ATOM 1296 C C . THR A 1 165 ? -17.331 4.138 -6.300 1.00 98.81 165 THR A C 1
ATOM 1298 O O . THR A 1 165 ? -17.228 3.530 -7.366 1.00 98.81 165 THR A O 1
ATOM 1301 N N . SER A 1 166 ? -18.248 3.840 -5.383 1.00 98.50 166 SER A N 1
ATOM 1302 C CA . SER A 1 166 ? -19.286 2.831 -5.570 1.00 98.50 166 SER A CA 1
ATOM 1303 C C . SER A 1 166 ? -20.543 3.184 -4.775 1.00 98.50 166 SER A C 1
ATOM 1305 O O . SER A 1 166 ? -20.454 3.678 -3.654 1.00 98.50 166 SER A O 1
ATOM 1307 N N . CYS A 1 167 ? -21.725 2.905 -5.325 1.00 97.50 167 CYS A N 1
ATOM 1308 C CA . CYS A 1 167 ? -22.992 3.050 -4.595 1.00 97.50 167 CYS A CA 1
ATOM 1309 C C . CYS A 1 167 ? -23.388 1.772 -3.835 1.00 97.50 167 CYS A C 1
ATOM 1311 O O . CYS A 1 167 ? -24.213 1.824 -2.929 1.00 97.50 167 CYS A O 1
ATOM 1313 N N . ASP A 1 168 ? -22.835 0.615 -4.207 1.00 95.56 168 ASP A N 1
ATOM 1314 C CA . ASP A 1 168 ? -23.214 -0.696 -3.662 1.00 95.56 168 ASP A CA 1
ATOM 1315 C C . ASP A 1 168 ? -22.048 -1.443 -2.991 1.00 95.56 168 ASP A C 1
ATOM 1317 O O . ASP A 1 168 ? -22.255 -2.497 -2.392 1.00 95.56 168 ASP A O 1
ATOM 1321 N N . GLY A 1 169 ? -20.830 -0.896 -3.070 1.00 95.88 169 GLY A N 1
ATOM 1322 C CA . GLY A 1 169 ? -19.599 -1.510 -2.569 1.00 95.88 169 GLY A CA 1
ATOM 1323 C C . GLY A 1 169 ? -19.066 -2.644 -3.454 1.00 95.88 169 GLY A C 1
ATOM 1324 O O . GLY A 1 169 ? -18.048 -3.248 -3.121 1.00 95.88 169 GLY A O 1
ATOM 1325 N N . MET A 1 170 ? -19.721 -2.932 -4.582 1.00 95.69 170 MET A N 1
ATOM 1326 C CA . MET A 1 170 ? -19.417 -4.060 -5.469 1.00 95.69 170 MET A CA 1
ATOM 1327 C C . MET A 1 170 ? -18.948 -3.593 -6.845 1.00 95.69 170 MET A C 1
ATOM 1329 O O . MET A 1 170 ? -17.993 -4.143 -7.389 1.00 95.69 170 MET A O 1
ATOM 1333 N N . ASN A 1 171 ? -19.608 -2.579 -7.404 1.00 96.19 171 ASN A N 1
ATOM 1334 C CA . ASN A 1 171 ? -19.291 -1.996 -8.701 1.00 96.19 171 ASN A CA 1
ATOM 1335 C C . ASN A 1 171 ? -18.553 -0.679 -8.490 1.00 96.19 171 ASN A C 1
ATOM 1337 O O . ASN A 1 171 ? -19.124 0.273 -7.956 1.00 96.19 171 ASN A O 1
ATOM 1341 N N . TRP A 1 172 ? -17.289 -0.637 -8.900 1.00 98.12 172 TRP A N 1
ATOM 1342 C CA . TRP A 1 172 ? -16.394 0.484 -8.644 1.00 98.12 172 TRP A CA 1
ATOM 1343 C C . TRP A 1 172 ? -16.076 1.239 -9.928 1.00 98.12 172 TRP A C 1
ATOM 1345 O O . TRP A 1 172 ? -15.855 0.636 -10.976 1.00 98.12 172 TRP A O 1
ATOM 1355 N N . ALA A 1 173 ? -16.054 2.565 -9.836 1.00 98.44 173 ALA A N 1
ATOM 1356 C CA . ALA A 1 173 ? -15.695 3.450 -10.932 1.00 98.44 173 ALA A CA 1
ATOM 1357 C C . ALA A 1 173 ? -14.523 4.339 -10.521 1.00 98.44 173 ALA A C 1
ATOM 1359 O O . ALA A 1 173 ? -14.630 5.113 -9.564 1.00 98.44 173 ALA A O 1
ATOM 1360 N N . TYR A 1 174 ? -13.425 4.246 -11.268 1.00 98.81 174 TYR A N 1
ATOM 1361 C CA . TYR A 1 174 ? -12.304 5.172 -11.161 1.00 98.81 174 TYR A CA 1
ATOM 1362 C C . TYR A 1 174 ? -12.769 6.629 -11.332 1.00 98.81 174 TYR A C 1
ATOM 1364 O O . TYR A 1 174 ? -13.650 6.906 -12.146 1.00 98.81 174 TYR A O 1
ATOM 1372 N N . GLN A 1 175 ? -12.184 7.546 -10.558 1.00 98.75 175 GLN A N 1
ATOM 1373 C CA . GLN A 1 175 ? -12.479 8.979 -10.617 1.00 98.75 175 GLN A CA 1
ATOM 1374 C C . GLN A 1 175 ? -11.266 9.786 -11.092 1.00 98.75 175 GLN A C 1
ATOM 1376 O O . GLN A 1 175 ? -11.291 10.329 -12.193 1.00 98.75 175 GLN A O 1
ATOM 1381 N N . GLN A 1 176 ? -10.231 9.898 -10.253 1.00 98.75 176 GLN A N 1
ATOM 1382 C CA . GLN A 1 176 ? -9.022 10.689 -10.519 1.00 98.75 176 GLN A CA 1
ATOM 1383 C C . GLN A 1 176 ? -7.914 10.380 -9.502 1.00 98.75 176 GLN A C 1
ATOM 1385 O O . GLN A 1 176 ? -8.186 9.826 -8.431 1.00 98.75 176 GLN A O 1
ATOM 1390 N N . ILE A 1 177 ? -6.683 10.805 -9.791 1.00 98.88 177 ILE A N 1
ATOM 1391 C CA . ILE A 1 177 ? -5.639 11.000 -8.778 1.00 98.88 177 ILE A CA 1
ATOM 1392 C C . ILE A 1 177 ? -6.029 12.159 -7.848 1.00 98.88 177 ILE A C 1
ATOM 1394 O O . ILE A 1 177 ? -6.361 13.252 -8.303 1.00 98.88 177 ILE A O 1
ATOM 1398 N N . VAL A 1 178 ? -5.965 11.930 -6.535 1.00 98.81 178 VAL A N 1
ATOM 1399 C CA . VAL A 1 178 ? -6.321 12.917 -5.495 1.00 98.81 178 VAL A CA 1
ATOM 1400 C C . VAL A 1 178 ? -5.120 13.426 -4.699 1.00 98.81 178 VAL A C 1
ATOM 1402 O O . VAL A 1 178 ? -5.189 14.510 -4.122 1.00 98.81 178 VAL A O 1
ATOM 1405 N N . ILE A 1 179 ? -4.009 12.679 -4.668 1.00 98.69 179 ILE A N 1
ATOM 1406 C CA . ILE A 1 179 ? -2.738 13.139 -4.087 1.00 98.69 179 ILE A CA 1
ATOM 1407 C C . ILE A 1 179 ? -1.581 12.682 -4.975 1.00 98.69 179 ILE A C 1
ATOM 1409 O O . ILE A 1 179 ? -1.347 11.486 -5.152 1.00 98.69 179 ILE A O 1
ATOM 1413 N N . ALA A 1 180 ? -0.821 13.655 -5.473 1.00 98.31 180 ALA A N 1
ATOM 1414 C CA . ALA A 1 180 ? 0.440 13.454 -6.171 1.00 98.31 180 ALA A CA 1
ATOM 1415 C C . ALA A 1 180 ? 1.523 14.310 -5.506 1.00 98.31 180 ALA A C 1
ATOM 1417 O O . ALA A 1 180 ? 1.372 15.521 -5.350 1.00 98.31 180 ALA A O 1
ATOM 1418 N N . GLU A 1 181 ? 2.630 13.683 -5.120 1.00 98.19 181 GLU A N 1
ATOM 1419 C CA . GLU A 1 181 ? 3.760 14.336 -4.454 1.00 98.19 181 GLU A CA 1
ATOM 1420 C C . GLU A 1 181 ? 5.040 14.148 -5.266 1.00 98.19 181 GLU A C 1
ATOM 1422 O O . GLU A 1 181 ? 5.114 13.315 -6.165 1.00 98.19 181 GLU A O 1
ATOM 1427 N N . ARG A 1 182 ? 6.104 14.894 -4.958 1.00 97.25 182 ARG A N 1
ATOM 1428 C CA . ARG A 1 182 ? 7.417 14.710 -5.621 1.00 97.25 182 ARG A CA 1
ATOM 1429 C C . ARG A 1 182 ? 8.120 13.383 -5.274 1.00 97.25 182 ARG A C 1
ATOM 1431 O O . ARG A 1 182 ? 9.232 13.152 -5.732 1.00 97.25 182 ARG A O 1
ATOM 1438 N N . PHE A 1 183 ? 7.506 12.572 -4.422 1.00 96.88 183 PHE A N 1
ATOM 1439 C CA . PHE A 1 183 ? 7.992 11.301 -3.900 1.00 96.88 183 PHE A CA 1
ATOM 1440 C C . PHE A 1 183 ? 6.879 10.248 -4.002 1.00 96.88 183 PHE A C 1
ATOM 1442 O O . PHE A 1 183 ? 5.717 10.595 -4.199 1.00 96.88 183 PHE A O 1
ATOM 1449 N N . HIS A 1 184 ? 7.250 8.976 -3.878 1.00 97.75 184 HIS A N 1
ATOM 1450 C CA . HIS A 1 184 ? 6.347 7.826 -3.907 1.00 97.75 184 HIS A CA 1
ATOM 1451 C C . HIS A 1 184 ? 5.366 7.853 -2.737 1.00 97.75 184 HIS A C 1
ATOM 1453 O O . HIS A 1 184 ? 5.776 8.051 -1.589 1.00 97.75 184 HIS A O 1
ATOM 1459 N N . LEU A 1 185 ? 4.095 7.613 -3.049 1.00 98.50 185 LEU A N 1
ATOM 1460 C CA . LEU A 1 185 ? 3.012 7.401 -2.099 1.00 98.50 185 LEU A CA 1
ATOM 1461 C C . LEU A 1 185 ? 2.398 6.014 -2.313 1.00 98.50 185 LEU A C 1
ATOM 1463 O O . LEU A 1 185 ? 2.116 5.643 -3.448 1.00 98.50 185 LEU A O 1
ATOM 1467 N N . SER A 1 186 ? 2.154 5.291 -1.226 1.00 98.38 186 SER A N 1
ATOM 1468 C CA . SER A 1 186 ? 1.412 4.021 -1.198 1.00 98.38 186 SER A CA 1
ATOM 1469 C C . SER A 1 186 ? 0.545 3.940 0.063 1.00 98.38 186 SER A C 1
ATOM 1471 O O . SER A 1 186 ? 0.481 4.917 0.816 1.00 98.38 186 SER A O 1
ATOM 1473 N N . TYR A 1 187 ? -0.151 2.820 0.296 1.00 98.69 187 TYR A N 1
ATOM 1474 C CA . TYR A 1 187 ? -0.862 2.545 1.553 1.00 98.69 187 TYR A CA 1
ATOM 1475 C C . TYR A 1 187 ? -1.689 3.734 2.116 1.00 98.69 187 TYR A C 1
ATOM 1477 O O . TYR A 1 187 ? -1.416 4.211 3.220 1.00 98.69 187 TYR A O 1
ATOM 1485 N N . PRO A 1 188 ? -2.669 4.287 1.368 1.00 98.62 188 PRO A N 1
ATOM 1486 C CA . PRO A 1 188 ? -3.379 5.520 1.726 1.00 98.62 188 PRO A CA 1
ATOM 1487 C C . PRO A 1 188 ? -4.425 5.315 2.834 1.00 98.62 188 PRO A C 1
ATOM 1489 O O . PRO A 1 188 ? -5.628 5.341 2.581 1.00 98.62 188 PRO A O 1
ATOM 1492 N N . TYR A 1 189 ? -3.984 5.149 4.081 1.00 98.75 189 TYR A N 1
ATOM 1493 C CA . TYR A 1 189 ? -4.852 4.881 5.229 1.00 98.75 189 TYR A CA 1
ATOM 1494 C C . TYR A 1 189 ? -5.836 6.033 5.478 1.00 98.75 189 TYR A C 1
ATOM 1496 O O . TYR A 1 189 ? -5.508 7.022 6.142 1.00 98.75 189 TYR A O 1
ATOM 1504 N N . VAL A 1 190 ? -7.057 5.908 4.951 1.00 98.75 190 VAL A N 1
ATOM 1505 C CA . VAL A 1 190 ? -8.110 6.923 5.064 1.00 98.75 190 VAL A CA 1
ATOM 1506 C C . VAL A 1 190 ? -9.030 6.652 6.263 1.00 98.75 190 VAL A C 1
ATOM 1508 O O . VAL A 1 190 ? -9.363 5.500 6.575 1.00 98.75 190 VAL A O 1
ATOM 1511 N N . PHE A 1 191 ? -9.426 7.703 6.980 1.00 98.38 191 PHE A N 1
ATOM 1512 C CA . PHE A 1 191 ? -10.300 7.611 8.151 1.00 98.38 191 PHE A CA 1
ATOM 1513 C C . PHE A 1 191 ? -11.059 8.916 8.421 1.00 98.38 191 PHE A C 1
ATOM 1515 O O . PHE A 1 191 ? -10.629 10.002 8.035 1.00 98.38 191 PHE A O 1
ATOM 1522 N N . GLU A 1 192 ? -12.186 8.797 9.117 1.00 98.06 192 GLU A N 1
ATOM 1523 C CA . GLU A 1 192 ? -12.940 9.931 9.648 1.00 98.06 192 GLU A CA 1
ATOM 1524 C C . GLU A 1 192 ? -12.566 10.167 11.118 1.00 98.06 192 GLU A C 1
ATOM 1526 O O . GLU A 1 192 ? -12.439 9.225 11.907 1.00 98.06 192 GLU A O 1
ATOM 1531 N N . TRP A 1 193 ? -12.403 11.429 11.505 1.00 97.75 193 TRP A N 1
ATOM 1532 C CA . TRP A 1 193 ? -12.242 11.831 12.896 1.00 97.75 193 TRP A CA 1
ATOM 1533 C C . TRP A 1 193 ? -12.886 13.192 13.142 1.00 97.75 193 TRP A C 1
ATOM 1535 O O . TRP A 1 193 ? -12.581 14.153 12.448 1.00 97.75 193 TRP A O 1
ATOM 1545 N N . MET A 1 194 ? -13.750 13.294 14.158 1.00 96.12 194 MET A N 1
ATOM 1546 C CA . MET A 1 194 ? -14.444 14.544 14.513 1.00 96.12 194 MET A CA 1
ATOM 1547 C C . MET A 1 194 ? -15.191 15.202 13.328 1.00 96.12 194 MET A C 1
ATOM 1549 O O . MET A 1 194 ? -15.188 16.424 13.205 1.00 96.12 194 MET A O 1
ATOM 1553 N N . ASN A 1 195 ? -15.878 14.399 12.502 1.00 96.62 195 ASN A N 1
ATOM 1554 C CA . ASN A 1 195 ? -16.606 14.818 11.287 1.00 96.62 195 ASN A CA 1
ATOM 1555 C C . ASN A 1 195 ? -15.714 15.400 10.175 1.00 96.62 195 ASN A C 1
ATOM 1557 O O . ASN A 1 195 ? -16.176 16.160 9.326 1.00 96.62 195 ASN A O 1
ATOM 1561 N N . GLU A 1 196 ? -14.428 15.070 10.197 1.00 98.31 196 GLU A N 1
ATOM 1562 C CA . GLU A 1 196 ? -13.431 15.505 9.225 1.00 98.31 196 GLU A CA 1
ATOM 1563 C C . GLU A 1 196 ? -12.704 14.282 8.664 1.00 98.31 196 GLU A C 1
ATOM 1565 O O . GLU A 1 196 ? -12.565 13.262 9.343 1.00 98.31 196 GLU A O 1
ATOM 1570 N N . TYR A 1 197 ? -12.214 14.383 7.430 1.00 98.81 197 TYR A N 1
ATOM 1571 C CA . TYR A 1 197 ? -11.586 13.260 6.733 1.00 98.81 197 TYR A CA 1
ATOM 1572 C C . TYR A 1 197 ? -10.077 13.435 6.647 1.00 98.81 197 TYR A C 1
ATOM 1574 O O . TYR A 1 197 ? -9.574 14.489 6.245 1.00 98.81 197 TYR A O 1
ATOM 1582 N N . TYR A 1 198 ? -9.362 12.372 6.998 1.00 98.88 198 TYR A N 1
ATOM 1583 C CA . TYR A 1 198 ? -7.911 12.330 7.067 1.00 98.88 198 TYR A CA 1
ATOM 1584 C C . TYR A 1 198 ? -7.358 11.142 6.281 1.00 98.88 198 TYR A C 1
ATOM 1586 O O . TYR A 1 198 ? -8.024 10.118 6.130 1.00 98.88 198 TYR A O 1
ATOM 1594 N N . LEU A 1 199 ? -6.129 11.289 5.789 1.00 98.75 199 LEU A N 1
ATOM 1595 C CA . LEU A 1 199 ? -5.422 10.269 5.018 1.00 98.75 199 LEU A CA 1
ATOM 1596 C C . LEU A 1 199 ? -3.943 10.259 5.419 1.00 98.75 199 LEU A C 1
ATOM 1598 O O . LEU A 1 199 ? -3.304 11.312 5.489 1.00 98.75 199 LEU A O 1
ATOM 1602 N N . ILE A 1 200 ? -3.408 9.071 5.705 1.00 98.69 200 ILE A N 1
ATOM 1603 C CA . ILE A 1 200 ? -1.986 8.840 5.993 1.00 98.69 200 ILE A CA 1
ATOM 1604 C C . ILE A 1 200 ? -1.443 7.866 4.945 1.00 98.69 200 ILE A C 1
ATOM 1606 O O . ILE A 1 200 ? -1.731 6.676 5.049 1.00 98.69 200 ILE A O 1
ATOM 1610 N N . PRO A 1 201 ? -0.685 8.331 3.940 1.00 98.38 201 PRO A N 1
ATOM 1611 C CA . PRO A 1 201 ? -0.001 7.433 3.023 1.00 98.38 201 PRO A CA 1
ATOM 1612 C C . PRO A 1 201 ? 1.305 6.915 3.642 1.00 98.38 201 PRO A C 1
ATOM 1614 O O . PRO A 1 201 ? 1.908 7.566 4.504 1.00 98.38 201 PRO A O 1
ATOM 1617 N N . GLU A 1 202 ? 1.808 5.784 3.151 1.00 98.25 202 GLU A N 1
ATOM 1618 C CA . GLU A 1 202 ? 3.240 5.513 3.236 1.00 98.25 202 GLU A CA 1
ATOM 1619 C C . GLU A 1 202 ? 3.982 6.583 2.421 1.00 98.25 202 GLU A C 1
ATOM 1621 O O . GLU A 1 202 ? 3.737 6.784 1.232 1.00 98.25 202 GLU A O 1
ATOM 1626 N N . SER A 1 203 ? 4.919 7.268 3.075 1.00 97.31 203 SER A N 1
ATOM 1627 C CA . SER A 1 203 ? 5.719 8.340 2.484 1.00 97.31 203 SER A CA 1
ATOM 1628 C C . SER A 1 203 ? 7.190 8.225 2.885 1.00 97.31 203 SER A C 1
ATOM 1630 O O . SER A 1 203 ? 7.843 9.224 3.191 1.00 97.31 203 SER A O 1
ATOM 1632 N N . HIS A 1 204 ? 7.736 7.002 2.901 1.00 94.88 204 HIS A N 1
ATOM 1633 C CA . HIS A 1 204 ? 9.086 6.730 3.412 1.00 94.88 204 HIS A CA 1
ATOM 1634 C C . HIS A 1 204 ? 10.170 7.580 2.718 1.00 94.88 204 HIS A C 1
ATOM 1636 O O . HIS A 1 204 ? 11.117 8.036 3.357 1.00 94.88 204 HIS A O 1
ATOM 1642 N N . GLN A 1 205 ? 10.008 7.861 1.419 1.00 95.69 205 GLN A N 1
ATOM 1643 C CA . GLN A 1 205 ? 10.916 8.712 0.638 1.00 95.69 205 GLN A CA 1
ATOM 1644 C C . GLN A 1 205 ? 10.909 10.183 1.085 1.00 95.69 205 GLN A C 1
ATOM 1646 O O . GLN A 1 205 ? 11.896 10.889 0.890 1.00 95.69 205 GLN A O 1
ATOM 1651 N N . ALA A 1 206 ? 9.824 10.647 1.710 1.00 96.69 206 ALA A N 1
ATOM 1652 C CA . ALA A 1 206 ? 9.754 11.961 2.345 1.00 96.69 206 ALA A CA 1
ATOM 1653 C C . ALA A 1 206 ? 10.374 11.980 3.750 1.00 96.69 206 ALA A C 1
ATOM 1655 O O . ALA A 1 206 ? 10.381 13.028 4.393 1.00 96.69 206 ALA A O 1
ATOM 1656 N N . GLY A 1 207 ? 10.857 10.837 4.245 1.00 97.00 207 GLY A N 1
ATOM 1657 C CA . GLY A 1 207 ? 11.461 10.726 5.565 1.00 97.00 207 GLY A CA 1
ATOM 1658 C C . GLY A 1 207 ? 10.491 10.954 6.718 1.00 97.00 207 GLY A C 1
ATOM 1659 O O . GLY A 1 207 ? 10.924 11.383 7.781 1.00 97.00 207 GLY A O 1
ATOM 1660 N N . SER A 1 208 ? 9.193 10.724 6.514 1.00 97.56 208 SER A N 1
ATOM 1661 C CA . SER A 1 208 ? 8.164 11.014 7.512 1.00 97.56 208 SER A CA 1
ATOM 1662 C C . SER A 1 208 ? 6.895 10.189 7.302 1.00 97.56 208 SER A C 1
ATOM 1664 O O . SER A 1 208 ? 6.633 9.701 6.203 1.00 97.56 208 SER A O 1
ATOM 1666 N N . VAL A 1 209 ? 6.088 10.076 8.360 1.00 98.50 209 VAL A N 1
ATOM 1667 C CA . VAL A 1 209 ? 4.670 9.697 8.286 1.00 98.50 209 VAL A CA 1
ATOM 1668 C C . VAL A 1 209 ? 3.852 10.982 8.224 1.00 98.50 209 VAL A C 1
ATOM 1670 O O . VAL A 1 209 ? 3.805 11.737 9.200 1.00 98.50 209 VAL A O 1
ATOM 1673 N N . ARG A 1 210 ? 3.229 11.248 7.076 1.00 98.38 210 ARG A N 1
ATOM 1674 C CA . ARG A 1 210 ? 2.525 12.506 6.795 1.00 98.38 210 ARG A CA 1
ATOM 1675 C C . ARG A 1 210 ? 1.021 12.362 7.019 1.00 98.38 210 ARG A C 1
ATOM 1677 O O . ARG A 1 210 ? 0.435 11.349 6.659 1.00 98.38 210 ARG A O 1
ATOM 1684 N N . LEU A 1 211 ? 0.396 13.394 7.580 1.00 98.75 211 LEU A N 1
ATOM 1685 C CA . LEU A 1 211 ? -1.052 13.501 7.739 1.00 98.75 211 LEU A CA 1
ATOM 1686 C C . LEU A 1 211 ? -1.609 14.503 6.729 1.00 98.75 211 LEU A C 1
ATOM 1688 O O . LEU A 1 211 ? -1.189 15.664 6.691 1.00 98.75 211 LEU A O 1
ATOM 1692 N N . TYR A 1 212 ? -2.594 14.057 5.959 1.00 98.88 212 TYR A N 1
ATOM 1693 C CA . TYR A 1 212 ? -3.385 14.889 5.067 1.00 98.88 212 TYR A CA 1
ATOM 1694 C C . TYR A 1 212 ? -4.807 15.026 5.610 1.00 98.88 212 TYR A C 1
ATOM 1696 O O . TYR A 1 212 ? -5.340 14.093 6.210 1.00 98.88 212 TYR A O 1
ATOM 1704 N N . LYS A 1 213 ? -5.421 16.190 5.395 1.00 98.81 213 LYS A N 1
ATOM 1705 C CA . LYS A 1 213 ? -6.829 16.473 5.690 1.00 98.81 213 LYS A CA 1
ATOM 1706 C C . LYS A 1 213 ? -7.533 16.890 4.405 1.00 98.81 213 LYS A C 1
ATOM 1708 O O . LYS A 1 213 ? -6.995 17.721 3.667 1.00 98.81 213 LYS A O 1
ATOM 1713 N N . ALA A 1 214 ? -8.722 16.353 4.157 1.00 98.75 214 ALA A N 1
ATOM 1714 C CA . ALA A 1 214 ? -9.528 16.769 3.021 1.00 98.75 214 ALA A CA 1
ATOM 1715 C C . ALA A 1 214 ? -9.957 18.237 3.186 1.00 98.75 214 ALA A C 1
ATOM 1717 O O . ALA A 1 214 ? -10.529 18.608 4.210 1.00 98.75 214 ALA A O 1
ATOM 1718 N N . THR A 1 215 ? -9.677 19.075 2.191 1.00 98.38 215 THR A N 1
ATOM 1719 C CA . THR A 1 215 ? -10.234 20.437 2.100 1.00 98.38 215 THR A CA 1
ATOM 1720 C C . THR A 1 215 ? -11.606 20.409 1.442 1.00 98.38 215 THR A C 1
ATOM 1722 O O . THR A 1 215 ? -12.508 21.118 1.875 1.00 98.38 215 THR A O 1
ATOM 1725 N N . HIS A 1 216 ? -11.773 19.528 0.453 1.00 98.06 216 HIS A N 1
ATOM 1726 C CA . HIS A 1 216 ? -13.046 19.195 -0.175 1.00 98.06 216 HIS A CA 1
ATOM 1727 C C . HIS A 1 216 ? -13.090 17.682 -0.390 1.00 98.06 216 HIS A C 1
ATOM 1729 O O . HIS A 1 216 ? -12.528 17.153 -1.350 1.00 98.06 216 HIS A O 1
ATOM 1735 N N . PHE A 1 217 ? -13.720 16.962 0.538 1.00 98.31 217 PHE A N 1
ATOM 1736 C CA . PHE A 1 217 ? -13.826 15.508 0.442 1.00 98.31 217 PHE A CA 1
ATOM 1737 C C . PHE A 1 217 ? -14.723 15.100 -0.744 1.00 98.31 217 PHE A C 1
ATOM 1739 O O . PHE A 1 217 ? -15.794 15.690 -0.907 1.00 98.31 217 PHE A O 1
ATOM 1746 N N . PRO A 1 218 ? -14.345 14.085 -1.548 1.00 98.44 218 PRO A N 1
ATOM 1747 C CA . PRO A 1 218 ? -13.171 13.203 -1.417 1.00 98.44 218 PRO A CA 1
ATOM 1748 C C . PRO A 1 218 ? -11.940 13.627 -2.241 1.00 98.44 218 PRO A C 1
ATOM 1750 O O . PRO A 1 218 ? -10.953 12.894 -2.280 1.00 98.44 218 PRO A O 1
ATOM 1753 N N . THR A 1 219 ? -12.005 14.744 -2.965 1.00 98.44 219 THR A N 1
ATOM 1754 C CA . THR A 1 219 ? -11.121 15.006 -4.109 1.00 98.44 219 THR A CA 1
ATOM 1755 C C . THR A 1 219 ? -9.926 15.896 -3.807 1.00 98.44 219 THR A C 1
ATOM 1757 O O . THR A 1 219 ? -8.912 15.776 -4.484 1.00 98.44 219 THR A O 1
ATOM 1760 N N . GLU A 1 220 ? -10.020 16.782 -2.816 1.00 98.62 220 GLU A N 1
ATOM 1761 C CA . GLU A 1 220 ? -8.947 17.720 -2.485 1.00 98.62 220 GLU A CA 1
ATOM 1762 C C . GLU A 1 220 ? -8.416 17.485 -1.077 1.00 98.62 220 GLU A C 1
ATOM 1764 O O . GLU A 1 220 ? -9.176 17.452 -0.106 1.00 98.62 220 GLU A O 1
ATOM 1769 N N . TRP A 1 221 ? -7.093 17.378 -0.975 1.00 98.81 221 TRP A N 1
ATOM 1770 C CA . TRP A 1 221 ? -6.378 17.062 0.253 1.00 98.81 221 TRP A CA 1
ATOM 1771 C C . TRP A 1 221 ? -5.243 18.053 0.484 1.00 98.81 221 TRP A C 1
ATOM 1773 O O . TRP A 1 221 ? -4.534 18.450 -0.437 1.00 98.81 221 TRP A O 1
ATOM 1783 N N . SER A 1 222 ? -5.040 18.421 1.744 1.00 98.56 222 SER A N 1
ATOM 1784 C CA . SER A 1 222 ? -3.962 19.304 2.182 1.00 98.56 222 SER A CA 1
ATOM 1785 C C . SER A 1 222 ? -3.082 18.595 3.200 1.00 98.56 222 SER A C 1
ATOM 1787 O O . SER A 1 222 ? -3.582 17.911 4.092 1.00 98.56 222 SER A O 1
ATOM 1789 N N . PHE A 1 223 ? -1.766 18.751 3.082 1.00 98.50 223 PHE A N 1
ATOM 1790 C CA . PHE A 1 223 ? -0.835 18.312 4.117 1.00 98.50 223 PHE A CA 1
ATOM 1791 C C . PHE A 1 223 ? -1.023 19.178 5.369 1.00 98.50 223 PHE A C 1
ATOM 1793 O O . PHE A 1 223 ? -0.901 20.401 5.293 1.00 98.50 223 PHE A O 1
ATOM 1800 N N . VAL A 1 224 ? -1.302 18.554 6.515 1.00 98.38 224 VAL A N 1
ATOM 1801 C CA . VAL A 1 224 ? -1.592 19.264 7.775 1.00 98.38 224 VAL A CA 1
ATOM 1802 C C . VAL A 1 224 ? -0.595 18.975 8.894 1.00 98.38 224 VAL A C 1
ATOM 1804 O O . VAL A 1 224 ? -0.628 19.650 9.922 1.00 98.38 224 VAL A O 1
ATOM 1807 N N . GLY A 1 225 ? 0.313 18.012 8.720 1.00 97.69 225 GLY A N 1
ATOM 1808 C CA . GLY A 1 225 ? 1.394 17.796 9.677 1.00 97.69 225 GLY A CA 1
ATOM 1809 C C . GLY A 1 225 ? 2.134 16.475 9.519 1.00 97.69 225 GLY A C 1
ATOM 1810 O O . GLY A 1 225 ? 1.696 15.565 8.818 1.00 97.69 225 GLY A O 1
ATOM 1811 N N . THR A 1 226 ? 3.264 16.372 10.213 1.00 98.25 226 THR A N 1
ATOM 1812 C CA . THR A 1 226 ? 4.057 15.145 10.321 1.00 98.25 226 THR A CA 1
ATOM 1813 C C . THR A 1 226 ? 3.743 14.444 11.640 1.00 98.25 226 THR A C 1
ATOM 1815 O O . THR A 1 226 ? 3.860 15.051 12.704 1.00 98.25 226 THR A O 1
ATOM 1818 N N . LEU A 1 227 ? 3.370 13.164 11.585 1.00 98.44 227 LEU A N 1
ATOM 1819 C CA . LEU A 1 227 ? 3.121 12.346 12.776 1.00 98.44 227 LEU A CA 1
ATOM 1820 C C . LEU A 1 227 ? 4.424 11.779 13.347 1.00 98.44 227 LEU A C 1
ATOM 1822 O O . LEU A 1 227 ? 4.627 11.808 14.558 1.00 98.44 227 LEU A O 1
ATOM 1826 N N . LEU A 1 228 ? 5.313 11.296 12.473 1.00 98.19 228 LEU A N 1
ATOM 1827 C CA . LEU A 1 228 ? 6.626 10.742 12.815 1.00 98.19 228 LEU A CA 1
ATOM 1828 C C . LEU A 1 228 ? 7.681 11.211 11.805 1.00 98.19 228 LEU A C 1
ATOM 1830 O O . LEU A 1 228 ? 7.414 11.230 10.608 1.00 98.19 228 LEU A O 1
ATOM 1834 N N . GLU A 1 229 ? 8.886 11.517 12.283 1.00 96.94 229 GLU A N 1
ATOM 1835 C CA . GLU A 1 229 ? 10.061 11.862 11.465 1.00 96.94 229 GLU A CA 1
ATOM 1836 C C . GLU A 1 229 ? 11.049 10.683 11.448 1.00 96.94 229 GLU A C 1
ATOM 1838 O O . GLU A 1 229 ? 11.398 10.141 12.503 1.00 96.94 229 GLU A O 1
ATOM 1843 N N . GLY A 1 230 ? 11.489 10.256 10.262 1.00 93.25 230 GLY A N 1
ATOM 1844 C CA . GLY A 1 230 ? 12.418 9.140 10.061 1.00 93.25 230 GLY A CA 1
ATOM 1845 C C . GLY A 1 230 ? 12.300 8.458 8.681 1.00 93.25 230 GLY A C 1
ATOM 1846 O O . GLY A 1 230 ? 11.212 8.390 8.116 1.00 93.25 230 GLY A O 1
ATOM 1847 N N . PRO A 1 231 ? 13.398 7.903 8.126 1.00 85.25 231 PRO A N 1
ATOM 1848 C CA . PRO A 1 231 ? 13.462 7.471 6.721 1.00 85.25 231 PRO A CA 1
ATOM 1849 C C . PRO A 1 231 ? 12.940 6.058 6.421 1.00 85.25 231 PRO A C 1
ATOM 1851 O O . PRO A 1 231 ? 13.023 5.613 5.279 1.00 85.25 231 PRO A O 1
ATOM 1854 N N . TYR A 1 232 ? 12.463 5.323 7.424 1.00 90.12 232 TYR A N 1
ATOM 1855 C CA . TYR A 1 232 ? 12.205 3.882 7.308 1.00 90.12 232 TYR A CA 1
ATOM 1856 C C . TYR A 1 232 ? 10.789 3.468 7.716 1.00 90.12 232 TYR A C 1
ATOM 1858 O O . TYR A 1 232 ? 10.556 2.284 7.917 1.00 90.12 232 TYR A O 1
ATOM 1866 N N . PHE A 1 233 ? 9.855 4.411 7.864 1.00 96.62 233 PHE A N 1
ATOM 1867 C CA . PHE A 1 233 ? 8.463 4.081 8.177 1.00 96.62 233 PHE A CA 1
ATOM 1868 C C . PHE A 1 233 ? 7.702 3.685 6.923 1.00 96.62 233 PHE A C 1
ATOM 1870 O O . PHE A 1 233 ? 7.626 4.457 5.967 1.00 96.62 233 PHE A O 1
ATOM 1877 N N . VAL A 1 234 ? 7.127 2.493 6.966 1.00 96.75 234 VAL A N 1
ATOM 1878 C CA . VAL A 1 234 ? 6.380 1.878 5.869 1.00 96.75 234 VAL A CA 1
ATOM 1879 C C . VAL A 1 234 ? 5.073 1.275 6.404 1.00 96.75 234 VAL A C 1
ATOM 1881 O O . VAL A 1 234 ? 5.000 0.891 7.581 1.00 96.75 234 VAL A O 1
ATOM 1884 N N . ASP A 1 235 ? 4.031 1.284 5.571 1.00 97.88 235 ASP A N 1
ATOM 1885 C CA . ASP A 1 235 ? 2.658 0.821 5.851 1.00 97.88 235 ASP A CA 1
ATOM 1886 C C . ASP A 1 235 ? 2.114 1.222 7.234 1.00 97.88 235 ASP A C 1
ATOM 1888 O O . ASP A 1 235 ? 1.899 0.399 8.126 1.00 97.88 235 ASP A O 1
ATOM 1892 N N . THR A 1 236 ? 1.913 2.521 7.459 1.00 98.38 236 THR A N 1
ATOM 1893 C CA . THR A 1 236 ? 1.443 3.011 8.762 1.00 98.38 236 THR A CA 1
ATOM 1894 C C . THR A 1 236 ? -0.058 2.789 8.954 1.00 98.38 236 THR A C 1
ATOM 1896 O O . THR A 1 236 ? -0.873 3.342 8.225 1.00 98.38 236 THR A O 1
ATOM 1899 N N . SER A 1 237 ? -0.431 2.045 9.997 1.00 98.56 237 SER A N 1
ATOM 1900 C CA . SER A 1 237 ? -1.828 1.802 10.388 1.00 98.56 237 SER A CA 1
ATOM 1901 C C . SER A 1 237 ? -2.178 2.472 11.711 1.00 98.56 237 SER A C 1
ATOM 1903 O O . SER A 1 237 ? -1.357 2.515 12.629 1.00 98.56 237 SER A O 1
ATOM 1905 N N . LEU A 1 238 ? -3.409 2.973 11.821 1.00 97.56 238 LEU A N 1
ATOM 1906 C CA . LEU A 1 238 ? -3.836 3.873 12.894 1.00 97.56 238 LEU A CA 1
ATOM 1907 C C . LEU A 1 238 ? -5.128 3.399 13.574 1.00 97.56 238 LEU A C 1
ATOM 1909 O O . LEU A 1 238 ? -6.083 3.017 12.901 1.00 97.56 238 LEU A O 1
ATOM 1913 N N . ILE A 1 239 ? -5.218 3.514 14.899 1.00 98.19 239 ILE A N 1
ATOM 1914 C CA . ILE A 1 239 ? -6.499 3.377 15.606 1.00 98.19 239 ILE A CA 1
ATOM 1915 C C . ILE A 1 239 ? -6.586 4.292 16.828 1.00 98.19 239 ILE A C 1
ATOM 1917 O O . ILE A 1 239 ? -5.603 4.484 17.542 1.00 98.19 239 ILE A O 1
ATOM 1921 N N . TYR A 1 240 ? -7.779 4.825 17.093 1.00 98.06 240 TYR A N 1
ATOM 1922 C CA . TYR A 1 240 ? -8.116 5.418 18.384 1.00 98.06 240 TYR A CA 1
ATOM 1923 C C . TYR A 1 240 ? -8.755 4.356 19.285 1.00 98.06 240 TYR A C 1
ATOM 1925 O O . TYR A 1 240 ? -9.833 3.843 18.986 1.00 98.06 240 TYR A O 1
ATOM 1933 N N . HIS A 1 241 ? -8.080 3.995 20.372 1.00 97.25 241 HIS A N 1
ATOM 1934 C CA . HIS A 1 241 ? -8.502 2.941 21.290 1.00 97.25 241 HIS A CA 1
ATOM 1935 C C . HIS A 1 241 ? -8.124 3.306 22.727 1.00 97.25 241 HIS A C 1
ATOM 1937 O O . HIS A 1 241 ? -7.015 3.785 22.973 1.00 97.25 241 HIS A O 1
ATOM 1943 N N . ASP A 1 242 ? -9.050 3.097 23.665 1.00 95.62 242 ASP A N 1
ATOM 1944 C CA . ASP A 1 242 ? -8.890 3.434 25.086 1.00 95.62 242 ASP A CA 1
ATOM 1945 C C . ASP A 1 242 ? -8.397 4.871 25.316 1.00 95.62 242 ASP A C 1
ATOM 1947 O O . ASP A 1 242 ? -7.408 5.131 26.001 1.00 95.62 242 ASP A O 1
ATOM 1951 N N . GLN A 1 243 ? -9.119 5.816 24.702 1.00 96.50 243 GLN A N 1
ATOM 1952 C CA . GLN A 1 243 ? -8.878 7.262 24.776 1.00 96.50 243 GLN A CA 1
ATOM 1953 C C . GLN A 1 243 ? -7.504 7.715 24.252 1.00 96.50 243 GLN A C 1
ATOM 1955 O O . GLN A 1 243 ? -7.032 8.803 24.584 1.00 96.50 243 GLN A O 1
ATOM 1960 N N . ARG A 1 244 ? -6.859 6.900 23.413 1.00 97.81 244 ARG A N 1
ATOM 1961 C CA . ARG A 1 244 ? -5.513 7.152 22.900 1.00 97.81 244 ARG A CA 1
ATOM 1962 C C . ARG A 1 244 ? -5.388 6.763 21.436 1.00 97.81 244 ARG A C 1
ATOM 1964 O O . ARG A 1 244 ? -5.979 5.788 20.985 1.00 97.81 244 ARG A O 1
ATOM 1971 N N . TRP A 1 245 ? -4.575 7.511 20.703 1.00 98.69 245 TRP A N 1
ATOM 1972 C CA . TRP A 1 245 ? -4.156 7.141 19.361 1.00 98.69 245 TRP A CA 1
ATOM 1973 C C . TRP A 1 245 ? -2.987 6.170 19.400 1.00 98.69 245 TRP A C 1
ATOM 1975 O O . TRP A 1 245 ? -2.040 6.365 20.162 1.00 98.69 245 TRP A O 1
ATOM 1985 N N . TRP A 1 246 ? -3.045 5.165 18.534 1.00 98.69 246 TRP A N 1
ATOM 1986 C CA . TRP A 1 246 ? -2.032 4.135 18.357 1.00 98.69 246 TRP A CA 1
ATOM 1987 C C . TRP A 1 246 ? -1.650 4.032 16.890 1.00 98.69 246 TRP A C 1
ATOM 1989 O O . TRP A 1 246 ? -2.523 3.980 16.024 1.00 98.69 246 TRP A O 1
ATOM 1999 N N . LEU A 1 247 ? -0.349 3.975 16.633 1.00 98.44 247 LEU A N 1
ATOM 2000 C CA . LEU A 1 247 ? 0.235 3.885 15.302 1.00 98.44 247 LEU A CA 1
ATOM 2001 C C . LEU A 1 247 ? 1.134 2.652 15.238 1.00 98.44 247 LEU A C 1
ATOM 2003 O O . LEU A 1 247 ? 2.008 2.480 16.088 1.00 98.44 247 LEU A O 1
ATOM 2007 N N . PHE A 1 248 ? 0.911 1.816 14.228 1.00 98.69 248 PHE A N 1
ATOM 2008 C CA . PHE A 1 248 ? 1.657 0.597 13.921 1.00 98.69 248 PHE A CA 1
ATOM 2009 C C . PHE A 1 248 ? 2.372 0.799 12.587 1.00 98.69 248 PHE A C 1
ATOM 2011 O O . PHE A 1 248 ? 1.721 1.144 11.607 1.00 98.69 248 PHE A O 1
ATOM 2018 N N . THR A 1 249 ? 3.688 0.609 12.531 1.00 98.38 249 THR A N 1
ATOM 2019 C CA . THR A 1 249 ? 4.457 0.806 11.290 1.00 98.38 249 THR A CA 1
ATOM 2020 C C . THR A 1 249 ? 5.654 -0.132 11.237 1.00 98.38 249 THR A C 1
ATOM 2022 O O . THR A 1 249 ? 6.304 -0.387 12.261 1.00 98.38 249 THR A O 1
ATOM 2025 N N . GLU A 1 250 ? 5.941 -0.664 10.050 1.00 97.94 250 GLU A N 1
ATOM 2026 C CA . GLU A 1 250 ? 7.189 -1.387 9.821 1.00 97.94 250 GLU A CA 1
ATOM 2027 C C . GLU A 1 250 ? 8.340 -0.376 9.740 1.00 97.94 250 GLU A C 1
ATOM 2029 O O . GLU A 1 250 ? 8.175 0.739 9.245 1.00 97.94 250 GLU A O 1
ATOM 2034 N N . ALA A 1 251 ? 9.464 -0.715 10.370 1.00 96.38 251 ALA A N 1
ATOM 2035 C CA . ALA A 1 251 ? 10.502 0.257 10.700 1.00 96.38 251 ALA A CA 1
ATOM 2036 C C . ALA A 1 251 ? 11.929 -0.309 10.642 1.00 96.38 251 ALA A C 1
ATOM 2038 O O . ALA A 1 251 ? 12.830 0.222 11.301 1.00 96.38 251 ALA A O 1
ATOM 2039 N N . ASN A 1 252 ? 12.160 -1.400 9.905 1.00 95.75 252 ASN A N 1
ATOM 2040 C CA . ASN A 1 252 ? 13.498 -1.937 9.711 1.00 95.75 252 ASN A CA 1
ATOM 2041 C C . ASN A 1 252 ? 14.290 -1.039 8.733 1.00 95.75 252 ASN A C 1
ATOM 2043 O O . ASN A 1 252 ? 13.920 -0.929 7.562 1.00 95.75 252 ASN A O 1
ATOM 2047 N N . PRO A 1 253 ? 15.429 -0.451 9.149 1.00 93.12 253 PRO A N 1
ATOM 2048 C CA . PRO A 1 253 ? 16.240 0.408 8.280 1.00 93.12 253 PRO A CA 1
ATOM 2049 C C . PRO A 1 253 ? 16.862 -0.329 7.081 1.00 93.12 253 PRO A C 1
ATOM 2051 O O . PRO A 1 253 ? 17.195 0.300 6.082 1.00 93.12 253 PRO A O 1
ATOM 2054 N N . GLU A 1 254 ? 17.004 -1.652 7.160 1.00 93.00 254 GLU A N 1
ATOM 2055 C CA . GLU A 1 254 ? 17.488 -2.524 6.085 1.00 93.00 254 GLU A CA 1
ATOM 2056 C C . GLU A 1 254 ? 16.350 -3.050 5.187 1.00 93.00 254 GLU A C 1
ATOM 2058 O O . GLU A 1 254 ? 16.596 -3.907 4.343 1.00 93.00 254 GLU A O 1
ATOM 2063 N N . ARG A 1 255 ? 15.103 -2.575 5.365 1.00 88.75 255 ARG A N 1
ATOM 2064 C CA . ARG A 1 255 ? 13.916 -2.962 4.571 1.00 88.75 255 ARG A CA 1
ATOM 2065 C C . ARG A 1 255 ? 13.650 -4.472 4.525 1.00 88.75 255 ARG A C 1
ATOM 2067 O O . ARG A 1 255 ? 13.144 -4.996 3.542 1.00 88.75 255 ARG A O 1
ATOM 2074 N N . LYS A 1 256 ? 13.957 -5.183 5.613 1.00 93.19 256 LYS A N 1
ATOM 2075 C CA . LYS A 1 256 ? 13.701 -6.632 5.741 1.00 93.19 256 LYS A CA 1
ATOM 2076 C C . LYS A 1 256 ? 12.233 -6.986 5.999 1.00 93.19 256 LYS A C 1
ATOM 2078 O O . LYS A 1 256 ? 11.910 -8.166 6.089 1.00 93.19 256 LYS A O 1
ATOM 2083 N N . HIS A 1 257 ? 11.362 -5.986 6.161 1.00 95.19 257 HIS A N 1
ATOM 2084 C CA . HIS A 1 257 ? 9.930 -6.151 6.438 1.00 95.19 257 HIS A CA 1
ATOM 2085 C C . HIS A 1 257 ? 9.619 -6.930 7.727 1.00 95.19 257 HIS A C 1
ATOM 2087 O O . HIS A 1 257 ? 8.551 -7.518 7.874 1.00 95.19 257 HIS A O 1
ATOM 2093 N N . ASP A 1 258 ? 10.562 -6.961 8.668 1.00 97.44 258 ASP A N 1
ATOM 2094 C CA . ASP A 1 258 ? 10.565 -7.900 9.789 1.00 97.44 258 ASP A CA 1
ATOM 2095 C C . ASP A 1 258 ? 10.475 -7.219 11.164 1.00 97.44 258 ASP A C 1
ATOM 2097 O O . ASP A 1 258 ? 10.516 -7.912 12.187 1.00 97.44 258 ASP A O 1
ATOM 2101 N N . THR A 1 259 ? 10.329 -5.888 11.205 1.00 98.00 259 THR A N 1
ATOM 2102 C CA . THR A 1 259 ? 10.380 -5.099 12.443 1.00 98.00 259 THR A CA 1
ATOM 2103 C C . THR A 1 259 ? 9.172 -4.176 12.581 1.00 98.00 259 THR A C 1
ATOM 2105 O O . THR A 1 259 ? 9.034 -3.220 11.827 1.00 98.00 259 THR A O 1
ATOM 2108 N N . LEU A 1 260 ? 8.329 -4.421 13.589 1.00 98.38 260 LEU A N 1
ATOM 2109 C CA . LEU A 1 260 ? 7.168 -3.587 13.915 1.00 98.38 260 LEU A CA 1
ATOM 2110 C C . LEU A 1 260 ? 7.490 -2.633 15.068 1.00 98.38 260 LEU A C 1
ATOM 2112 O O . LEU A 1 260 ? 7.876 -3.066 16.162 1.00 98.38 260 LEU A O 1
ATOM 2116 N N . HIS A 1 261 ? 7.263 -1.338 14.855 1.00 98.12 261 HIS A N 1
ATOM 2117 C CA . HIS A 1 261 ? 7.270 -0.316 15.900 1.00 98.12 261 HIS A CA 1
ATOM 2118 C C . HIS A 1 261 ? 5.856 0.199 16.180 1.00 98.12 261 HIS A C 1
ATOM 2120 O O . HIS A 1 261 ? 5.026 0.305 15.278 1.00 98.12 261 HIS A O 1
ATOM 2126 N N . LEU A 1 262 ? 5.617 0.551 17.446 1.00 98.38 262 LEU A N 1
ATOM 2127 C CA . LEU A 1 262 ? 4.390 1.196 17.903 1.00 98.38 262 LEU A CA 1
ATOM 2128 C C . LEU A 1 262 ? 4.691 2.598 18.428 1.00 98.38 262 LEU A C 1
ATOM 2130 O O . LEU A 1 262 ? 5.714 2.828 19.084 1.00 98.38 262 LEU A O 1
ATOM 2134 N N . TYR A 1 263 ? 3.754 3.507 18.197 1.00 98.56 263 TYR A N 1
ATOM 2135 C CA . TYR A 1 263 ? 3.749 4.858 18.745 1.00 98.56 263 TYR A CA 1
ATOM 2136 C C . TYR A 1 263 ? 2.363 5.188 19.287 1.00 98.56 263 TYR A C 1
ATOM 2138 O O . TYR A 1 263 ? 1.369 4.584 18.881 1.00 98.56 263 TYR A O 1
ATOM 2146 N N . TYR A 1 264 ? 2.293 6.145 20.207 1.00 98.69 264 TYR A N 1
ATOM 2147 C CA . TYR A 1 264 ? 1.028 6.601 20.763 1.00 98.69 264 TYR A CA 1
ATOM 2148 C C . TYR A 1 264 ? 0.989 8.107 21.006 1.00 98.69 264 TYR A C 1
ATOM 2150 O O . TYR A 1 264 ? 2.023 8.735 21.240 1.00 98.69 264 TYR A O 1
ATOM 2158 N N . ALA A 1 265 ? -0.213 8.675 20.984 1.00 98.62 265 ALA A N 1
ATOM 2159 C CA . ALA A 1 265 ? -0.463 10.085 21.267 1.00 98.62 265 ALA A CA 1
ATOM 2160 C C . ALA A 1 265 ? -1.848 10.283 21.892 1.00 98.62 265 ALA A C 1
ATOM 2162 O O . ALA A 1 265 ? -2.776 9.521 21.624 1.00 98.62 265 ALA A O 1
ATOM 2163 N N . ASP A 1 266 ? -2.012 11.327 22.702 1.00 98.06 266 ASP A N 1
ATOM 2164 C CA . ASP A 1 266 ? -3.326 11.671 23.264 1.00 98.06 266 ASP A CA 1
ATOM 2165 C C . ASP A 1 266 ? -4.192 12.457 22.251 1.00 98.06 266 ASP A C 1
ATOM 2167 O O . ASP A 1 266 ? -5.417 12.438 22.325 1.00 98.06 266 ASP A O 1
ATOM 2171 N N . ALA A 1 267 ? -3.567 13.090 21.250 1.00 97.62 267 ALA A N 1
ATOM 2172 C CA . ALA A 1 267 ? -4.223 13.776 20.137 1.00 97.62 267 ALA A CA 1
ATOM 2173 C C . ALA A 1 267 ? -3.649 13.311 18.791 1.00 97.62 267 ALA A C 1
ATOM 2175 O O . ALA A 1 267 ? -2.478 12.944 18.709 1.00 97.62 267 ALA A O 1
ATOM 2176 N N . LEU A 1 268 ? -4.455 13.369 17.725 1.00 97.81 268 LEU A N 1
ATOM 2177 C CA . LEU A 1 268 ? -4.054 12.925 16.382 1.00 97.81 268 LEU A CA 1
ATOM 2178 C C . LEU A 1 268 ? -2.826 13.690 15.864 1.00 97.81 268 LEU A C 1
ATOM 2180 O O . LEU A 1 268 ? -1.911 13.104 15.292 1.00 97.81 268 LEU A O 1
ATOM 2184 N N . SER A 1 269 ? -2.777 14.997 16.131 1.00 95.50 269 SER A N 1
ATOM 2185 C CA . SER A 1 269 ? -1.655 15.881 15.794 1.00 95.50 269 SER A CA 1
ATOM 2186 C C . SER A 1 269 ? -0.391 15.627 16.625 1.00 95.50 269 SER A C 1
ATOM 2188 O O . SER A 1 269 ? 0.603 16.330 16.462 1.00 95.50 269 SER A O 1
ATOM 2190 N N . GLY A 1 270 ? -0.417 14.660 17.543 1.00 96.06 270 GLY A N 1
ATOM 2191 C CA . GLY A 1 270 ? 0.670 14.392 18.469 1.00 96.06 270 GLY A CA 1
ATOM 2192 C C . GLY A 1 270 ? 0.636 15.272 19.730 1.00 96.06 270 GLY A C 1
ATOM 2193 O O . GLY A 1 270 ? -0.382 15.895 20.035 1.00 96.06 270 GLY A O 1
ATOM 2194 N N . PRO A 1 271 ? 1.745 15.318 20.491 1.00 97.19 271 PRO A N 1
ATOM 2195 C CA . PRO A 1 271 ? 3.030 14.698 20.173 1.00 97.19 271 PRO A CA 1
ATOM 2196 C C . PRO A 1 271 ? 2.966 13.167 20.211 1.00 97.19 271 PRO A C 1
ATOM 2198 O O . PRO A 1 271 ? 2.424 12.580 21.148 1.00 97.19 271 PRO A O 1
ATOM 2201 N N . TRP A 1 272 ? 3.564 12.530 19.205 1.00 98.31 272 TRP A N 1
ATOM 2202 C CA . TRP A 1 272 ? 3.683 11.077 19.122 1.00 98.31 272 TRP A CA 1
ATOM 2203 C C . TRP A 1 272 ? 4.890 10.579 19.908 1.00 98.31 272 TRP A C 1
ATOM 2205 O O . TRP A 1 272 ? 6.007 11.078 19.765 1.00 98.31 272 TRP A O 1
ATOM 2215 N N . ARG A 1 273 ? 4.662 9.581 20.760 1.00 98.12 273 ARG A N 1
ATOM 2216 C CA . ARG A 1 273 ? 5.672 8.988 21.638 1.00 98.12 273 ARG A CA 1
ATOM 2217 C C . ARG A 1 273 ? 5.936 7.547 21.221 1.00 98.12 273 ARG A C 1
ATOM 2219 O O . ARG A 1 273 ? 4.978 6.824 20.951 1.00 98.12 273 ARG A O 1
ATOM 2226 N N . PRO A 1 274 ? 7.202 7.096 21.190 1.00 97.81 274 PRO A N 1
ATOM 2227 C CA . PRO A 1 274 ? 7.490 5.688 20.974 1.00 97.81 274 PRO A CA 1
ATOM 2228 C C . PRO A 1 274 ? 6.907 4.859 22.120 1.00 97.81 274 PRO A C 1
ATOM 2230 O O . PRO A 1 274 ? 6.969 5.243 23.291 1.00 97.81 274 PRO A O 1
ATOM 2233 N N . HIS A 1 275 ? 6.350 3.707 21.773 1.00 97.94 275 HIS A N 1
ATOM 2234 C CA . HIS A 1 275 ? 5.915 2.717 22.743 1.00 97.94 275 HIS A CA 1
ATOM 2235 C C . HIS A 1 275 ? 7.114 2.133 23.518 1.00 97.94 275 HIS A C 1
ATOM 2237 O O . HIS A 1 275 ? 8.213 2.019 22.970 1.00 97.94 275 HIS A O 1
ATOM 2243 N N . ALA A 1 276 ? 6.919 1.747 24.787 1.00 96.12 276 ALA A N 1
ATOM 2244 C CA . ALA A 1 276 ? 8.009 1.253 25.642 1.00 96.12 276 ALA A CA 1
ATOM 2245 C C . ALA A 1 276 ? 8.620 -0.070 25.143 1.00 96.12 276 ALA A C 1
ATOM 2247 O O . ALA A 1 276 ? 9.816 -0.309 25.296 1.00 96.12 276 ALA A O 1
ATOM 2248 N N . THR A 1 277 ? 7.809 -0.928 24.522 1.00 91.31 277 THR A N 1
ATOM 2249 C CA . THR A 1 277 ? 8.283 -2.123 23.812 1.00 91.31 277 THR A CA 1
ATOM 2250 C C . THR A 1 277 ? 8.703 -1.721 22.401 1.00 91.31 277 THR A C 1
ATOM 2252 O O . THR A 1 277 ? 7.846 -1.571 21.527 1.00 91.31 277 THR A O 1
ATOM 2255 N N . ARG A 1 278 ? 10.009 -1.507 22.194 1.00 88.94 278 ARG A N 1
ATOM 2256 C CA . ARG A 1 278 ? 10.585 -1.135 20.897 1.00 88.94 278 ARG A CA 1
ATOM 2257 C C . ARG A 1 278 ? 11.837 -1.976 20.578 1.00 88.94 278 ARG A C 1
ATOM 2259 O O . ARG A 1 278 ? 12.816 -1.878 21.316 1.00 88.94 278 ARG A O 1
ATOM 2266 N N . PRO A 1 279 ? 11.841 -2.738 19.473 1.00 94.44 279 PRO A N 1
ATOM 2267 C CA . PRO A 1 279 ? 10.683 -3.006 18.624 1.00 94.44 279 PRO A CA 1
ATOM 2268 C C . PRO A 1 279 ? 9.611 -3.821 19.361 1.00 94.44 279 PRO A C 1
ATOM 2270 O O . PRO A 1 279 ? 9.910 -4.541 20.310 1.00 94.44 279 PRO A O 1
ATOM 2273 N N . ALA A 1 280 ? 8.359 -3.698 18.923 1.00 97.00 280 ALA A N 1
ATOM 2274 C CA . ALA A 1 280 ? 7.277 -4.545 19.418 1.00 97.00 280 ALA A CA 1
ATOM 2275 C C . ALA A 1 280 ? 7.403 -5.973 18.870 1.00 97.00 280 ALA A C 1
ATOM 2277 O O . ALA A 1 280 ? 7.125 -6.937 19.579 1.00 97.00 280 ALA A O 1
ATOM 2278 N N . ILE A 1 281 ? 7.877 -6.099 17.626 1.00 97.69 281 ILE A N 1
ATOM 2279 C CA . ILE A 1 281 ? 8.225 -7.365 16.975 1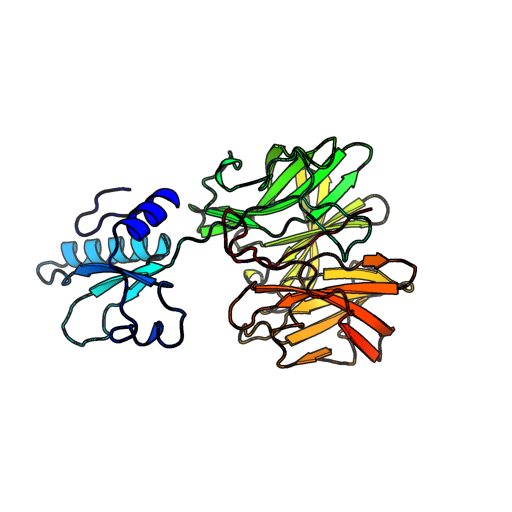.00 97.69 281 ILE A CA 1
ATOM 2280 C C . ILE A 1 281 ? 9.533 -7.157 16.223 1.00 97.69 281 ILE A C 1
ATOM 2282 O O . ILE A 1 281 ? 9.684 -6.154 15.529 1.00 97.69 281 ILE A O 1
ATOM 2286 N N . ALA A 1 282 ? 10.468 -8.096 16.344 1.00 97.00 282 ALA A N 1
ATOM 2287 C CA . ALA A 1 282 ? 11.748 -8.067 15.645 1.00 97.00 282 ALA A CA 1
ATOM 2288 C C . ALA A 1 282 ? 11.976 -9.368 14.884 1.00 97.00 282 ALA A C 1
ATOM 2290 O O . ALA A 1 282 ? 11.638 -10.439 15.392 1.00 97.00 282 ALA A O 1
ATOM 2291 N N . ARG A 1 283 ? 12.646 -9.279 13.729 1.00 96.69 283 ARG A N 1
ATOM 2292 C CA . ARG A 1 283 ? 13.114 -10.440 12.953 1.00 96.69 283 ARG A CA 1
ATOM 2293 C C . ARG A 1 283 ? 11.996 -11.424 12.594 1.00 96.69 283 ARG A C 1
ATOM 2295 O O . ARG A 1 283 ? 12.223 -12.631 12.542 1.00 96.69 283 ARG A O 1
ATOM 2302 N N . ASN A 1 284 ? 10.789 -10.911 12.356 1.00 97.56 284 ASN A N 1
ATOM 2303 C CA . ASN A 1 284 ? 9.654 -11.709 11.917 1.00 97.56 284 ASN A CA 1
ATOM 2304 C C . ASN A 1 284 ? 8.938 -11.073 10.717 1.00 97.56 284 ASN A C 1
ATOM 2306 O O . ASN A 1 284 ? 7.948 -10.360 10.860 1.00 97.56 284 ASN A O 1
ATOM 2310 N N . ALA A 1 285 ? 9.411 -11.394 9.515 1.00 97.06 285 ALA A N 1
ATOM 2311 C CA . ALA A 1 285 ? 8.808 -10.936 8.264 1.00 97.06 285 ALA A CA 1
ATOM 2312 C C . ALA A 1 285 ? 7.422 -11.545 7.969 1.00 97.06 285 ALA A C 1
ATOM 2314 O O . ALA A 1 285 ? 6.816 -11.199 6.963 1.00 97.06 285 ALA A O 1
ATOM 2315 N N . ARG A 1 286 ? 6.896 -12.447 8.813 1.00 97.12 286 ARG A N 1
ATOM 2316 C CA . ARG A 1 286 ? 5.535 -12.989 8.646 1.00 97.12 286 ARG A CA 1
ATOM 2317 C C . ARG A 1 286 ? 4.464 -12.111 9.277 1.00 97.12 286 ARG A C 1
ATOM 2319 O O . ARG A 1 286 ? 3.326 -12.160 8.833 1.00 97.12 286 ARG A O 1
ATOM 2326 N N . THR A 1 287 ? 4.794 -11.378 10.340 1.00 97.38 287 THR A N 1
ATOM 2327 C CA . THR A 1 287 ? 3.785 -10.693 11.165 1.00 97.38 287 THR A CA 1
ATOM 2328 C C . THR A 1 287 ? 4.091 -9.225 11.442 1.00 97.38 287 THR A C 1
ATOM 2330 O O . THR A 1 287 ? 3.243 -8.538 12.010 1.00 97.38 287 THR A O 1
ATOM 2333 N N . SER A 1 288 ? 5.266 -8.715 11.064 1.00 97.62 288 SER A N 1
ATOM 2334 C CA . SER A 1 288 ? 5.669 -7.345 11.401 1.00 97.62 288 SER A CA 1
ATOM 2335 C C . SER A 1 288 ? 5.049 -6.267 10.512 1.00 97.62 288 SER A C 1
ATOM 2337 O O . SER A 1 288 ? 4.623 -5.244 11.041 1.00 97.62 288 SER A O 1
ATOM 2339 N N . ARG A 1 289 ? 4.992 -6.463 9.189 1.00 98.06 289 ARG A N 1
ATOM 2340 C CA . ARG A 1 289 ? 4.508 -5.435 8.255 1.00 98.06 289 ARG A CA 1
ATOM 2341 C C . ARG A 1 289 ? 2.981 -5.312 8.315 1.00 98.06 289 ARG A C 1
ATOM 2343 O O . ARG A 1 289 ? 2.326 -6.344 8.188 1.00 98.06 289 ARG A O 1
ATOM 2350 N N . PRO A 1 290 ? 2.394 -4.128 8.562 1.00 98.56 290 PRO A N 1
ATOM 2351 C CA . PRO A 1 290 ? 0.939 -3.967 8.531 1.00 98.56 290 PRO A CA 1
ATOM 2352 C C . PRO A 1 290 ? 0.342 -4.273 7.148 1.00 98.56 290 PRO A C 1
ATOM 2354 O O . PRO A 1 290 ? 1.021 -4.120 6.144 1.00 98.56 290 PRO A O 1
ATOM 2357 N N . ALA A 1 291 ? -0.908 -4.742 7.108 1.00 98.25 291 ALA A N 1
ATOM 2358 C CA . ALA A 1 291 ? -1.604 -5.146 5.871 1.00 98.25 291 ALA A CA 1
ATOM 2359 C C . ALA A 1 291 ? -3.032 -4.592 5.762 1.00 98.25 291 ALA A C 1
ATOM 2361 O O . ALA A 1 291 ? -3.901 -5.205 5.153 1.00 98.25 291 ALA A O 1
ATOM 2362 N N . GLY A 1 292 ? -3.291 -3.471 6.419 1.00 97.94 292 GLY A N 1
ATOM 2363 C CA . GLY A 1 292 ? -4.509 -2.684 6.297 1.00 97.94 292 GLY A CA 1
ATOM 2364 C C . GLY A 1 292 ? -5.063 -2.213 7.639 1.00 97.94 292 GLY A C 1
ATOM 2365 O O . GLY A 1 292 ? -4.325 -2.013 8.611 1.00 97.94 292 GLY A O 1
ATOM 2366 N N . ARG A 1 293 ? -6.379 -1.994 7.699 1.00 97.88 293 ARG A N 1
ATOM 2367 C CA . ARG A 1 293 ? -7.037 -1.326 8.834 1.00 97.88 293 ARG A CA 1
ATOM 2368 C C . ARG A 1 293 ? -7.022 -2.155 10.112 1.00 97.88 293 ARG A C 1
ATOM 2370 O O . ARG A 1 293 ? -7.398 -3.324 10.130 1.00 97.88 293 ARG A O 1
ATOM 2377 N N . VAL A 1 294 ? -6.653 -1.515 11.220 1.00 98.38 294 VAL A N 1
ATOM 2378 C CA . VAL A 1 294 ? -6.820 -2.095 12.560 1.00 98.38 294 VAL A CA 1
ATOM 2379 C C . VAL A 1 294 ? -8.289 -1.960 12.960 1.00 98.38 294 VAL A C 1
ATOM 2381 O O . VAL A 1 294 ? -8.843 -0.863 12.913 1.00 98.38 294 VAL A O 1
ATOM 2384 N N . ILE A 1 295 ? -8.925 -3.058 13.370 1.00 97.56 295 ILE A N 1
ATOM 2385 C CA . ILE A 1 295 ? -10.368 -3.104 13.634 1.00 97.56 295 ILE A CA 1
ATOM 2386 C C . ILE A 1 295 ? -10.696 -3.547 15.056 1.00 97.56 295 ILE A C 1
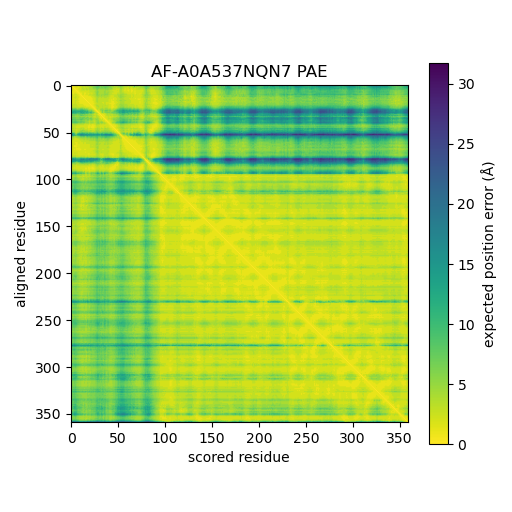ATOM 2388 O O . ILE A 1 295 ? -9.978 -4.333 15.675 1.00 97.56 295 ILE A O 1
ATOM 2392 N N . VAL A 1 296 ? -11.854 -3.102 15.546 1.00 97.25 296 VAL A N 1
ATOM 2393 C CA . VAL A 1 296 ? -12.492 -3.657 16.744 1.00 97.25 296 VAL A CA 1
ATOM 2394 C C . VAL A 1 296 ? -13.649 -4.548 16.308 1.00 97.25 296 VAL A C 1
ATOM 2396 O O . VAL A 1 296 ? -14.609 -4.086 15.697 1.00 97.25 296 VAL A O 1
ATOM 2399 N N . ASN A 1 297 ? -13.578 -5.834 16.641 1.00 95.75 297 ASN A N 1
ATOM 2400 C CA . ASN A 1 297 ? -14.564 -6.835 16.253 1.00 95.75 297 ASN A CA 1
ATOM 2401 C C . ASN A 1 297 ? -15.004 -7.626 17.490 1.00 95.75 297 ASN A C 1
ATOM 2403 O O . ASN A 1 297 ? -14.208 -8.343 18.094 1.00 95.75 297 ASN A O 1
ATOM 2407 N N . GLY A 1 298 ? -16.271 -7.490 17.893 1.00 94.56 298 GLY A N 1
ATOM 2408 C CA . GLY A 1 298 ? -16.785 -8.151 19.101 1.00 94.56 298 GLY A CA 1
ATOM 2409 C C . GLY A 1 298 ? -16.067 -7.710 20.384 1.00 94.56 298 GLY A C 1
ATOM 2410 O O . GLY A 1 298 ? -15.776 -8.542 21.236 1.00 94.56 298 GLY A O 1
ATOM 2411 N N . GLY A 1 299 ? -15.714 -6.422 20.486 1.00 95.38 299 GLY A N 1
ATOM 2412 C CA . GLY A 1 299 ? -15.003 -5.853 21.639 1.00 95.38 299 GLY A CA 1
ATOM 2413 C C . GLY A 1 299 ? -13.514 -6.204 21.725 1.00 95.38 299 GLY A C 1
ATOM 2414 O O . GLY A 1 299 ? -12.863 -5.828 22.692 1.00 95.38 299 GLY A O 1
ATOM 2415 N N . ARG A 1 300 ? -12.965 -6.915 20.732 1.00 97.69 300 ARG A N 1
ATOM 2416 C CA . ARG A 1 300 ? -11.550 -7.312 20.668 1.00 97.69 300 ARG A CA 1
ATOM 2417 C C . ARG A 1 300 ? -10.848 -6.578 19.533 1.00 97.69 300 ARG A C 1
ATOM 2419 O O . ARG A 1 300 ? -11.455 -6.340 18.488 1.00 97.69 300 ARG A O 1
ATOM 2426 N N . LEU A 1 301 ? -9.587 -6.223 19.751 1.00 98.38 301 LEU A N 1
ATOM 2427 C CA . LEU A 1 301 ? -8.766 -5.477 18.805 1.00 98.38 301 LEU A CA 1
ATOM 2428 C C . LEU A 1 301 ? -7.988 -6.434 17.897 1.00 98.38 301 LEU A C 1
ATOM 2430 O O . LEU A 1 301 ? -7.359 -7.373 18.385 1.00 98.38 301 LEU A O 1
ATOM 2434 N N . PHE A 1 302 ? -7.992 -6.178 16.592 1.00 98.62 302 PHE A N 1
ATOM 2435 C CA . PHE A 1 302 ? -7.259 -6.972 15.610 1.00 98.62 302 PHE A CA 1
ATOM 2436 C C . PHE A 1 302 ? -6.499 -6.072 14.650 1.00 98.62 302 PHE A C 1
ATOM 2438 O O . PHE A 1 302 ? -7.038 -5.075 14.173 1.00 98.62 302 PHE A O 1
ATOM 2445 N N . ARG A 1 303 ? -5.268 -6.460 14.324 1.00 98.44 303 ARG A N 1
ATOM 2446 C CA . ARG A 1 303 ? -4.524 -5.892 13.199 1.00 98.44 303 ARG A CA 1
ATOM 2447 C C . ARG A 1 303 ? -4.255 -6.966 12.157 1.00 98.44 303 ARG A C 1
ATOM 2449 O O . ARG A 1 303 ? -4.189 -8.154 12.482 1.00 98.44 303 ARG A O 1
ATOM 2456 N N . TYR A 1 304 ? -4.036 -6.521 10.931 1.00 98.62 304 TYR A N 1
ATOM 2457 C CA . TYR A 1 304 ? -3.601 -7.381 9.842 1.00 98.62 304 TYR A CA 1
ATOM 2458 C C . TYR A 1 304 ? -2.105 -7.221 9.602 1.00 98.62 304 TYR A C 1
ATOM 2460 O O . TYR A 1 304 ? -1.544 -6.143 9.822 1.00 98.62 304 TYR A O 1
ATOM 2468 N N . ALA A 1 305 ? -1.461 -8.307 9.187 1.00 98.44 305 ALA A N 1
ATOM 2469 C CA . ALA A 1 305 ? -0.048 -8.318 8.857 1.00 98.44 305 ALA A CA 1
ATOM 2470 C C . ALA A 1 305 ? 0.213 -8.978 7.506 1.00 98.44 305 ALA A C 1
ATOM 2472 O O . ALA A 1 305 ? -0.352 -10.030 7.205 1.00 98.44 305 ALA A O 1
ATOM 2473 N N . GLN A 1 306 ? 1.102 -8.378 6.727 1.00 97.75 306 GLN A N 1
ATOM 2474 C CA . GLN A 1 306 ? 1.574 -8.908 5.464 1.00 97.75 306 GLN A CA 1
ATOM 2475 C C . GLN A 1 306 ? 2.681 -9.915 5.757 1.00 97.75 306 GLN A C 1
ATOM 2477 O O . GLN A 1 306 ? 3.656 -9.611 6.449 1.00 97.75 306 GLN A O 1
ATOM 2482 N N . SER A 1 307 ? 2.554 -11.112 5.191 1.00 97.06 307 SER A N 1
ATOM 2483 C CA . SER A 1 307 ? 3.642 -12.081 5.177 1.00 97.06 307 SER A CA 1
ATOM 2484 C C . SER A 1 307 ? 4.593 -11.779 4.020 1.00 97.06 307 SER A C 1
ATOM 2486 O O . SER A 1 307 ? 4.232 -11.913 2.849 1.00 97.06 307 SER A O 1
ATOM 2488 N N . CYS A 1 308 ? 5.833 -11.427 4.344 1.00 94.50 308 CYS A N 1
ATOM 2489 C CA . CYS A 1 308 ? 6.931 -11.215 3.398 1.00 94.50 308 CYS A CA 1
ATOM 2490 C C . CYS A 1 308 ? 7.899 -12.415 3.351 1.00 94.50 308 CYS A C 1
ATOM 2492 O O . CYS A 1 308 ? 9.102 -12.243 3.166 1.00 94.50 308 CYS A O 1
ATOM 2494 N N . VAL A 1 309 ? 7.391 -13.636 3.572 1.00 91.44 309 VAL A N 1
ATOM 2495 C CA . VAL A 1 309 ? 8.170 -14.885 3.532 1.00 91.44 309 VAL A CA 1
ATOM 2496 C C . VAL A 1 309 ? 7.409 -15.960 2.743 1.00 91.44 309 VAL A C 1
ATOM 2498 O O . VAL A 1 309 ? 6.272 -16.254 3.111 1.00 91.44 309 VAL A O 1
ATOM 2501 N N . PRO A 1 310 ? 8.034 -16.640 1.758 1.00 88.25 310 PRO A N 1
ATOM 2502 C CA . PRO A 1 310 ? 9.440 -16.501 1.352 1.00 88.25 310 PRO A CA 1
ATOM 2503 C C . PRO A 1 310 ? 9.737 -15.232 0.543 1.00 88.25 310 PRO A C 1
ATOM 2505 O O . PRO A 1 310 ? 10.891 -14.829 0.476 1.00 88.25 310 PRO A O 1
ATOM 2508 N N . THR A 1 311 ? 8.714 -14.602 -0.028 1.00 87.00 311 THR A N 1
ATOM 2509 C CA . THR A 1 311 ? 8.815 -13.381 -0.833 1.00 87.00 311 THR A CA 1
ATOM 2510 C C . THR A 1 311 ? 7.801 -12.342 -0.354 1.00 87.00 311 THR A C 1
ATOM 2512 O O . THR A 1 311 ? 6.967 -12.616 0.512 1.00 87.00 311 THR A O 1
ATOM 2515 N N . TYR A 1 312 ? 7.891 -11.122 -0.881 1.00 88.88 312 TYR A N 1
ATOM 2516 C CA . TYR A 1 312 ? 6.985 -10.024 -0.549 1.00 88.88 312 TYR A CA 1
ATOM 2517 C C . TYR A 1 312 ? 5.515 -10.378 -0.839 1.00 88.88 312 TYR A C 1
ATOM 2519 O O . TYR A 1 312 ? 5.193 -10.866 -1.919 1.00 88.88 312 TYR A O 1
ATOM 2527 N N . GLY A 1 313 ? 4.617 -10.081 0.109 1.00 89.69 313 GLY A N 1
ATOM 2528 C CA . GLY A 1 313 ? 3.169 -10.066 -0.148 1.00 89.69 313 GLY A CA 1
ATOM 2529 C C . GLY A 1 313 ? 2.534 -11.430 -0.392 1.00 89.69 313 GLY A C 1
ATOM 2530 O O . GLY A 1 313 ? 1.672 -11.570 -1.251 1.00 89.69 313 GLY A O 1
ATOM 2531 N N . THR A 1 314 ? 2.977 -12.443 0.348 1.00 91.75 314 THR A N 1
ATOM 2532 C CA . THR A 1 314 ? 2.516 -13.827 0.167 1.00 91.75 314 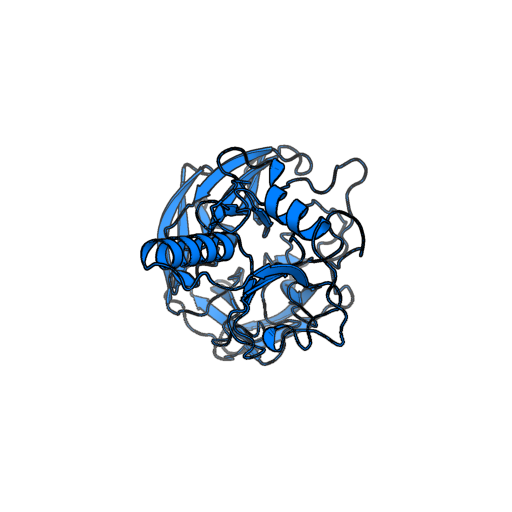THR A CA 1
ATOM 2533 C C . THR A 1 314 ? 1.130 -14.085 0.736 1.00 91.75 314 THR A C 1
ATOM 2535 O O . THR A 1 314 ? 0.383 -14.847 0.143 1.00 91.75 314 THR A O 1
ATOM 2538 N N . GLU A 1 315 ? 0.787 -13.502 1.882 1.00 95.56 315 GLU A N 1
ATOM 2539 C CA . GLU A 1 315 ? -0.473 -13.749 2.590 1.00 95.56 315 GLU A CA 1
ATOM 2540 C C . GLU A 1 315 ? -0.807 -12.557 3.494 1.00 95.56 315 GLU A C 1
ATOM 2542 O O . GLU A 1 315 ? 0.094 -11.836 3.938 1.00 95.56 315 GLU A O 1
ATOM 2547 N N . VAL A 1 316 ? -2.083 -12.427 3.861 1.00 97.88 316 VAL A N 1
ATOM 2548 C CA . VAL A 1 316 ? -2.542 -11.521 4.919 1.00 97.88 316 VAL A CA 1
ATOM 2549 C C . VAL A 1 316 ? -2.950 -12.330 6.142 1.00 97.88 316 VAL A C 1
ATOM 2551 O O . VAL A 1 316 ? -3.816 -13.204 6.078 1.00 97.88 316 VAL A O 1
ATOM 2554 N N . ARG A 1 317 ? -2.342 -12.014 7.281 1.00 98.19 317 ARG A N 1
ATOM 2555 C CA . ARG A 1 317 ? -2.563 -12.670 8.573 1.00 98.19 317 ARG A CA 1
ATOM 2556 C C . ARG A 1 317 ? -3.373 -11.780 9.499 1.00 98.19 317 ARG A C 1
ATOM 2558 O O . ARG A 1 317 ? -3.240 -10.562 9.443 1.00 98.19 317 ARG A O 1
ATOM 2565 N N . ALA A 1 318 ? -4.182 -12.380 10.370 1.00 98.44 318 ALA A N 1
ATOM 2566 C CA . ALA A 1 318 ? -4.997 -11.656 11.349 1.00 98.44 318 ALA A CA 1
ATOM 2567 C C . ALA A 1 318 ? -4.542 -11.946 12.782 1.00 98.44 318 ALA A C 1
ATOM 2569 O O . ALA A 1 318 ? -4.405 -13.098 13.201 1.00 98.44 318 ALA A O 1
ATOM 2570 N N . LEU A 1 319 ? -4.270 -10.878 13.528 1.00 98.75 319 LEU A N 1
ATOM 2571 C CA . LEU A 1 319 ? -3.595 -10.932 14.816 1.00 98.75 319 LEU A CA 1
ATOM 2572 C C . LEU A 1 319 ? -4.458 -10.198 15.836 1.00 98.75 319 LEU A C 1
ATOM 2574 O O . LEU A 1 319 ? -4.729 -9.006 15.695 1.00 98.75 319 LEU A O 1
ATOM 2578 N N . GLU A 1 320 ? -4.899 -10.908 16.869 1.00 98.75 320 GLU A N 1
ATOM 2579 C CA . GLU A 1 320 ? -5.579 -10.296 18.002 1.00 98.75 320 GLU A CA 1
ATOM 2580 C C . GLU A 1 320 ? -4.557 -9.583 18.880 1.00 98.75 320 GLU A C 1
ATOM 2582 O O . GLU A 1 320 ? -3.654 -10.218 19.429 1.00 98.75 320 GLU A O 1
ATOM 2587 N N . VAL A 1 321 ? -4.751 -8.286 19.093 1.00 98.62 321 VAL A N 1
ATOM 2588 C CA . VAL A 1 321 ? -4.003 -7.520 20.086 1.00 98.62 321 VAL A CA 1
ATOM 2589 C C . VAL A 1 321 ? -4.630 -7.784 21.456 1.00 98.62 321 VAL A C 1
ATOM 2591 O O . VAL A 1 321 ? -5.698 -7.275 21.786 1.00 98.62 321 VAL A O 1
ATOM 2594 N N . THR A 1 322 ? -3.966 -8.622 22.252 1.00 98.50 322 THR A N 1
ATOM 2595 C CA . THR A 1 322 ? -4.443 -9.082 23.571 1.00 98.50 322 THR A CA 1
ATOM 2596 C C . THR A 1 322 ? -4.037 -8.149 24.707 1.00 98.50 322 THR A C 1
ATOM 2598 O O . THR A 1 322 ? -4.582 -8.223 25.807 1.00 98.50 322 THR A O 1
ATOM 2601 N N . THR A 1 323 ? -3.058 -7.275 24.479 1.00 98.06 323 THR A N 1
ATOM 2602 C CA . THR A 1 323 ? -2.660 -6.224 25.419 1.00 98.06 323 THR A CA 1
ATOM 2603 C C . THR A 1 323 ? -2.162 -5.023 24.630 1.00 98.06 323 THR A C 1
ATOM 2605 O O . THR A 1 323 ? -1.267 -5.173 23.797 1.00 98.06 323 THR A O 1
ATOM 2608 N N . LEU A 1 324 ? -2.717 -3.844 24.912 1.00 98.06 324 LEU A N 1
ATOM 2609 C CA . LEU A 1 324 ? -2.277 -2.573 24.345 1.00 98.06 324 LEU A CA 1
ATOM 2610 C C . LEU A 1 324 ? -2.367 -1.473 25.407 1.00 98.06 324 LEU A C 1
ATOM 2612 O O . LEU A 1 324 ? -3.426 -0.913 25.666 1.00 98.06 324 LEU A O 1
ATOM 2616 N N . CYS A 1 325 ? -1.245 -1.174 26.047 1.00 97.06 325 CYS A N 1
ATOM 2617 C CA . CYS A 1 325 ? -1.095 -0.031 26.944 1.00 97.06 325 CYS A CA 1
ATOM 2618 C C . CYS A 1 325 ? 0.301 0.563 26.758 1.00 97.06 325 CYS A C 1
ATOM 2620 O O . CYS A 1 325 ? 1.118 -0.017 26.068 1.00 97.06 325 CYS A O 1
ATOM 2622 N N . THR A 1 326 ? 0.617 1.724 27.331 1.00 97.25 326 THR A N 1
ATOM 2623 C CA . THR A 1 326 ? 1.864 2.449 26.989 1.00 97.25 326 THR A CA 1
ATOM 2624 C C . THR A 1 326 ? 3.152 1.733 27.397 1.00 97.25 326 THR A C 1
ATOM 2626 O O . THR A 1 326 ? 4.230 2.091 26.916 1.00 97.25 326 THR A O 1
ATOM 2629 N N . SER A 1 327 ? 3.049 0.742 28.285 1.00 96.81 327 SER A N 1
ATOM 2630 C CA . SER A 1 327 ? 4.160 -0.052 28.804 1.00 96.81 327 SER A CA 1
ATOM 2631 C C . SER A 1 327 ? 4.188 -1.495 28.292 1.00 96.81 327 SER A C 1
ATOM 2633 O O . SER A 1 327 ? 5.175 -2.191 28.533 1.00 96.81 327 SER A O 1
ATOM 2635 N N . SER A 1 328 ? 3.137 -1.973 27.615 1.00 97.44 328 SER A N 1
ATOM 2636 C CA . SER A 1 328 ? 3.032 -3.375 27.212 1.00 97.44 328 SER A CA 1
ATOM 2637 C C . SER A 1 328 ? 2.203 -3.563 25.949 1.00 97.44 328 SER A C 1
ATOM 2639 O O . SER A 1 328 ? 1.097 -3.041 25.817 1.00 97.44 328 SER A O 1
ATOM 2641 N N . TYR A 1 329 ? 2.734 -4.394 25.057 1.00 98.19 329 TYR A N 1
ATOM 2642 C CA . TYR A 1 329 ? 2.065 -4.842 23.850 1.00 98.19 329 TYR A CA 1
ATOM 2643 C C . TYR A 1 329 ? 2.153 -6.362 23.739 1.00 98.19 329 TYR A C 1
ATOM 2645 O O . TYR A 1 329 ? 3.233 -6.937 23.900 1.00 98.19 329 TYR A O 1
ATOM 2653 N N . ARG A 1 330 ? 1.020 -7.013 23.469 1.00 98.19 330 ARG A N 1
ATOM 2654 C CA . ARG A 1 330 ? 0.952 -8.445 23.171 1.00 98.19 330 ARG A CA 1
ATOM 2655 C C . ARG A 1 330 ? -0.083 -8.710 22.103 1.00 98.19 330 ARG A C 1
ATOM 2657 O O . ARG A 1 330 ? -1.164 -8.124 22.101 1.00 98.19 330 ARG A O 1
ATOM 2664 N N . GLU A 1 331 ? 0.219 -9.686 21.270 1.00 98.44 331 GLU A N 1
ATOM 2665 C CA . GLU A 1 331 ? -0.685 -10.178 20.251 1.00 98.44 331 GLU A CA 1
ATOM 2666 C C . GLU A 1 331 ? -0.561 -11.689 20.091 1.00 98.44 331 GLU A C 1
ATOM 2668 O O . GLU A 1 331 ? 0.416 -12.299 20.533 1.00 98.44 331 GLU A O 1
ATOM 2673 N N . ARG A 1 332 ? -1.562 -12.284 19.453 1.00 98.38 332 ARG A N 1
ATOM 2674 C CA . ARG A 1 332 ? -1.513 -13.664 18.977 1.00 98.38 332 ARG A CA 1
ATOM 2675 C C . ARG A 1 332 ? -2.207 -13.759 17.630 1.00 98.38 332 ARG A C 1
ATOM 2677 O O . ARG A 1 332 ? -3.234 -13.120 17.413 1.00 98.38 332 ARG A O 1
ATOM 2684 N N . GLU A 1 333 ? -1.656 -14.573 16.745 1.00 98.50 333 GLU A N 1
ATOM 2685 C CA . GLU A 1 333 ? -2.336 -14.947 15.510 1.00 98.50 333 GLU A CA 1
ATOM 2686 C C . GLU A 1 333 ? -3.597 -15.760 15.841 1.00 98.50 333 GLU A C 1
ATOM 2688 O O . GLU A 1 333 ? -3.603 -16.547 16.792 1.00 98.50 333 GLU A O 1
ATOM 2693 N N . ILE A 1 334 ? -4.683 -15.520 15.107 1.00 98.25 334 ILE A N 1
ATOM 2694 C CA . ILE A 1 334 ? -5.951 -16.231 15.311 1.00 98.25 334 ILE A CA 1
ATOM 2695 C C . ILE A 1 334 ? -5.988 -17.538 14.514 1.00 98.25 334 ILE A C 1
ATOM 2697 O O . ILE A 1 334 ? -5.390 -17.635 13.447 1.00 98.25 334 ILE A O 1
ATOM 2701 N N . ASP A 1 335 ? -6.800 -18.501 14.955 1.00 96.50 335 ASP A N 1
ATOM 2702 C CA . ASP A 1 335 ? -6.947 -19.809 14.289 1.00 96.50 335 ASP A CA 1
ATOM 2703 C C . ASP A 1 335 ? -7.469 -19.728 12.840 1.00 96.50 335 ASP A C 1
ATOM 2705 O O . ASP A 1 335 ? -7.331 -20.671 12.068 1.00 96.50 335 ASP A O 1
ATOM 2709 N N . ARG A 1 336 ? -8.112 -18.614 12.470 1.00 93.56 336 ARG A N 1
ATOM 2710 C CA . ARG A 1 336 ? -8.633 -18.348 11.117 1.00 93.56 336 ARG A CA 1
ATOM 2711 C C . ARG A 1 336 ? -7.617 -17.665 10.189 1.00 93.56 336 ARG A C 1
ATOM 2713 O O . ARG A 1 336 ? -7.987 -17.266 9.097 1.00 93.56 336 ARG A O 1
ATOM 2720 N N . SER A 1 337 ? -6.372 -17.492 10.626 1.00 95.31 337 SER A N 1
ATOM 2721 C CA . SER A 1 337 ? -5.287 -16.916 9.825 1.00 95.31 337 SER A CA 1
ATOM 2722 C C . SER A 1 337 ? -4.578 -18.000 8.981 1.00 95.31 337 SER A C 1
ATOM 2724 O O . SER A 1 337 ? -4.453 -19.129 9.463 1.00 95.31 337 SER A O 1
ATOM 2726 N N . PRO A 1 338 ? -4.068 -17.698 7.768 1.00 96.06 338 PRO A N 1
ATOM 2727 C CA . PRO A 1 338 ? -4.188 -16.427 7.051 1.00 96.06 338 PRO A CA 1
ATOM 2728 C C . PRO A 1 338 ? -5.627 -16.169 6.588 1.00 96.06 338 PRO A C 1
ATOM 2730 O O . PRO A 1 338 ? -6.360 -17.096 6.258 1.00 96.06 338 PRO A O 1
ATOM 2733 N N . VAL A 1 339 ? -6.024 -14.896 6.564 1.00 96.44 339 VAL A N 1
ATOM 2734 C CA . VAL A 1 339 ? -7.370 -14.479 6.134 1.00 96.44 339 VAL A CA 1
ATOM 2735 C C . VAL A 1 339 ? -7.464 -14.278 4.626 1.00 96.44 339 VAL A C 1
ATOM 2737 O O . VAL A 1 339 ? -8.551 -14.378 4.067 1.00 96.44 339 VAL A O 1
ATOM 2740 N N . LEU A 1 340 ? -6.334 -14.008 3.965 1.00 94.94 340 LEU A N 1
ATOM 2741 C CA . LEU A 1 340 ? -6.216 -13.962 2.509 1.00 94.94 340 LEU A CA 1
ATOM 2742 C C . LEU A 1 340 ? -4.902 -14.615 2.081 1.00 94.94 340 LEU A C 1
ATOM 2744 O O . LEU A 1 340 ? -3.857 -14.393 2.696 1.00 94.94 340 LEU A O 1
ATOM 2748 N N . ALA A 1 341 ? -4.965 -15.386 1.002 1.00 93.38 341 ALA A N 1
ATOM 2749 C CA . ALA A 1 341 ? -3.831 -16.049 0.374 1.00 93.38 341 ALA A CA 1
ATOM 2750 C C . ALA A 1 341 ? -4.044 -16.089 -1.152 1.00 93.38 341 ALA A C 1
ATOM 2752 O O . ALA A 1 341 ? -5.193 -16.032 -1.609 1.00 93.38 341 ALA A O 1
ATOM 2753 N N . PRO A 1 342 ? -2.968 -16.166 -1.949 1.00 90.69 342 PRO A N 1
ATOM 2754 C CA . PRO A 1 342 ? -3.050 -16.271 -3.396 1.00 90.69 342 PRO A CA 1
ATOM 2755 C C . PRO A 1 342 ? -3.747 -17.561 -3.822 1.00 90.69 342 PRO A C 1
ATOM 2757 O O . PRO A 1 342 ? -3.637 -18.602 -3.175 1.00 90.69 342 PRO A O 1
ATOM 2760 N N . THR A 1 343 ? -4.444 -17.505 -4.953 1.00 90.50 343 THR A N 1
ATOM 2761 C CA . THR A 1 343 ? -5.148 -18.670 -5.515 1.00 90.50 343 THR A CA 1
ATOM 2762 C C . THR A 1 343 ? -4.249 -19.525 -6.406 1.00 90.50 343 THR A C 1
ATOM 2764 O O . THR A 1 343 ? -4.628 -20.639 -6.769 1.00 90.50 343 THR A O 1
ATOM 2767 N N . GLY A 1 344 ? -3.083 -19.002 -6.799 1.00 88.00 344 GLY A N 1
ATOM 2768 C CA . GLY A 1 344 ? -2.204 -19.603 -7.800 1.00 88.00 344 GLY A CA 1
ATOM 2769 C C . GLY A 1 344 ? -2.684 -19.438 -9.247 1.00 88.00 344 GLY A C 1
ATOM 2770 O O . GLY A 1 344 ? -1.999 -19.899 -10.158 1.00 88.00 344 GLY A O 1
ATOM 2771 N N . VAL A 1 345 ? -3.840 -18.803 -9.492 1.00 85.94 345 VAL A N 1
ATOM 2772 C CA . VAL A 1 345 ? -4.408 -18.624 -10.838 1.00 85.94 345 VAL A CA 1
ATOM 2773 C C . VAL A 1 345 ? -5.100 -17.269 -11.021 1.00 85.94 345 VAL A C 1
ATOM 2775 O O . VAL A 1 345 ? -5.724 -16.729 -10.115 1.00 85.94 345 VAL A O 1
ATOM 2778 N N . GLY A 1 346 ? -5.065 -16.731 -12.241 1.00 88.62 346 GLY A N 1
ATOM 2779 C CA . GLY A 1 346 ? -5.793 -15.506 -12.585 1.00 88.62 346 GLY A CA 1
ATOM 2780 C C . GLY A 1 346 ? -5.204 -14.237 -11.959 1.00 88.62 346 GLY A C 1
ATOM 2781 O O . GLY A 1 346 ? -4.000 -14.131 -11.766 1.00 88.62 346 GLY A O 1
ATOM 2782 N N . TRP A 1 347 ? -6.058 -13.246 -11.698 1.00 89.69 347 TRP A N 1
ATOM 2783 C CA . TRP A 1 347 ? -5.641 -11.907 -11.256 1.00 89.69 347 TRP A CA 1
ATOM 2784 C C . TRP A 1 347 ? -5.052 -11.868 -9.838 1.00 89.69 347 TRP A C 1
ATOM 2786 O O . TRP A 1 347 ? -4.312 -10.947 -9.521 1.00 89.69 347 TRP A O 1
ATOM 2796 N N . ASN A 1 348 ? -5.385 -12.850 -8.996 1.00 90.19 348 ASN A N 1
ATOM 2797 C CA . ASN A 1 348 ? -4.874 -13.010 -7.635 1.00 90.19 348 ASN A CA 1
ATOM 2798 C C . ASN A 1 348 ? -4.047 -14.298 -7.492 1.00 90.19 348 ASN A C 1
ATOM 2800 O O . ASN A 1 348 ? -4.116 -14.991 -6.471 1.00 90.19 348 ASN A O 1
ATOM 2804 N N . ALA A 1 349 ? -3.307 -14.645 -8.550 1.00 87.88 349 ALA A N 1
ATOM 2805 C CA . ALA A 1 349 ? -2.426 -15.806 -8.570 1.00 87.88 349 ALA A CA 1
ATOM 2806 C C . ALA A 1 349 ? -1.280 -15.700 -7.555 1.00 87.88 349 ALA A C 1
ATOM 2808 O O . ALA A 1 349 ? -0.828 -16.726 -7.052 1.00 87.88 349 ALA A O 1
ATOM 2809 N N . ASP A 1 350 ? -0.843 -14.482 -7.248 1.00 86.88 350 ASP A N 1
ATOM 2810 C CA . ASP A 1 350 ? 0.206 -14.136 -6.296 1.00 86.88 350 ASP A CA 1
ATOM 2811 C C . ASP A 1 350 ? -0.114 -12.797 -5.596 1.00 86.88 350 ASP A C 1
ATOM 2813 O O . ASP A 1 350 ? -1.180 -12.211 -5.797 1.00 86.88 350 ASP A O 1
ATOM 2817 N N . GLY A 1 351 ? 0.783 -12.334 -4.718 1.00 84.12 351 GLY A N 1
ATOM 2818 C CA . GLY A 1 351 ? 0.785 -10.939 -4.260 1.00 84.12 351 GLY A CA 1
ATOM 2819 C C . GLY A 1 351 ? -0.397 -10.496 -3.387 1.00 84.12 351 GLY A C 1
ATOM 2820 O O . GLY A 1 351 ? -0.762 -9.322 -3.433 1.00 84.12 351 GLY A O 1
ATOM 2821 N N . MET A 1 352 ? -0.994 -11.378 -2.578 1.00 89.38 352 MET A N 1
ATOM 2822 C CA . MET A 1 352 ? -2.063 -11.011 -1.637 1.00 89.38 352 MET A CA 1
ATOM 2823 C C . MET A 1 352 ? -1.500 -10.380 -0.355 1.00 89.38 352 MET A C 1
ATOM 2825 O O . MET A 1 352 ? -1.123 -11.089 0.578 1.00 89.38 352 MET A O 1
ATOM 2829 N N . HIS A 1 353 ? -1.467 -9.045 -0.296 1.00 95.00 353 HIS A N 1
ATOM 2830 C CA . HIS A 1 353 ? -0.763 -8.308 0.764 1.00 95.00 353 HIS A CA 1
ATOM 2831 C C . HIS A 1 353 ? -1.596 -7.296 1.561 1.00 95.00 353 HIS A C 1
ATOM 2833 O O . HIS A 1 353 ? -1.097 -6.793 2.563 1.00 95.00 353 HIS A O 1
ATOM 2839 N N . HIS A 1 354 ? -2.845 -7.029 1.172 1.00 97.69 354 HIS A N 1
ATOM 2840 C CA . HIS A 1 354 ? -3.655 -5.966 1.771 1.00 97.69 354 HIS A CA 1
ATOM 2841 C C . HIS A 1 354 ? -5.104 -6.390 2.046 1.00 97.69 354 HIS A C 1
ATOM 2843 O O . HIS A 1 354 ? -5.684 -7.168 1.286 1.00 97.69 354 HIS A O 1
ATOM 2849 N N . ILE A 1 355 ? -5.707 -5.835 3.102 1.00 97.88 355 ILE A N 1
ATOM 2850 C CA . ILE A 1 355 ? -7.141 -5.911 3.393 1.00 97.88 355 ILE A CA 1
ATOM 2851 C C . ILE A 1 355 ? -7.652 -4.659 4.129 1.00 97.88 355 ILE A C 1
ATOM 2853 O O . ILE A 1 355 ? -7.136 -4.293 5.179 1.00 97.88 355 ILE A O 1
ATOM 2857 N N . ASP A 1 356 ? -8.754 -4.068 3.662 1.00 98.06 356 ASP A N 1
ATOM 2858 C CA . ASP A 1 356 ? -9.499 -3.059 4.428 1.00 98.06 356 ASP A CA 1
ATOM 2859 C C . ASP A 1 356 ? -10.948 -3.514 4.682 1.00 98.06 356 ASP A C 1
ATOM 2861 O O . ASP A 1 356 ? -11.824 -3.287 3.844 1.00 98.06 356 ASP A O 1
ATOM 2865 N N . PRO A 1 357 ? -11.226 -4.222 5.794 1.00 96.19 357 PRO A N 1
ATOM 2866 C CA . PRO A 1 357 ? -12.550 -4.771 6.056 1.00 96.19 357 PRO A CA 1
ATOM 2867 C C . PRO A 1 357 ? -13.506 -3.722 6.640 1.00 96.19 357 PRO A C 1
ATOM 2869 O O . PRO A 1 357 ? -13.183 -3.026 7.604 1.00 96.19 357 PRO A O 1
ATOM 2872 N N . HIS A 1 358 ? -14.733 -3.693 6.115 1.00 93.44 358 HIS A N 1
ATOM 2873 C CA . HIS A 1 358 ? -15.841 -2.855 6.592 1.00 93.44 358 HIS A CA 1
ATOM 2874 C C . HIS A 1 358 ? -17.055 -3.708 6.970 1.00 93.44 358 HIS A C 1
ATOM 2876 O O . HIS A 1 358 ? -17.160 -4.866 6.562 1.00 93.44 358 HIS A O 1
ATOM 2882 N N . ARG A 1 359 ? -17.954 -3.138 7.777 1.00 83.12 359 ARG A N 1
ATOM 2883 C CA . ARG A 1 359 ? -19.208 -3.765 8.213 1.00 83.12 359 ARG A CA 1
ATOM 2884 C C . ARG A 1 359 ? -20.421 -2.998 7.719 1.00 83.12 359 ARG A C 1
ATOM 2886 O O . ARG A 1 359 ? -20.343 -1.750 7.688 1.00 83.12 359 ARG A O 1
#

Foldseek 3Di:
DDDAPFDDFDPALVSLQVLLVVFAFDDLVRDQPVCNPPDGQQKGWNDKAQQDPDDPVSNVSVVVRVVRNVLQVWDWDQPRPVPRIIIIMGGDQDWAAACDWDDPDLLATDHDPPFDPPLGGQVLADPANWSTKAQWAWDDDPQKIKIWTWTQHSVLRATFIWIWMDRVSRHIHTDHGQGDDNHHWGNFAWDDDPNWIKTWTFGLVVQFTWIWTAPPPPRYIDTDATQGGGNFWHNWEWDCDPQKIKIWTAGDPVPPCFWIWMWIANDPRDPIGTAQDVRVTGRHQQFRHFAEYWDQDPNWTKTWFARCPPHGQAFIWIKTFPDDDSHDTDIGTDPSPPSDGAPCDDSRNGRHRHDHDDD

Solvent-accessible surface area (backbone atoms only — not comparable to full-atom values): 19497 Å² total; per-residue (Å²): 98,47,83,57,97,89,47,79,38,54,75,46,60,70,37,48,46,50,47,50,72,75,22,44,78,52,56,84,92,70,52,53,81,92,52,63,90,58,67,83,70,45,46,24,42,63,50,76,46,65,74,66,88,84,47,74,67,56,38,51,53,50,53,49,52,52,51,50,37,45,71,64,63,34,46,76,45,65,62,93,77,78,76,66,44,34,37,35,31,36,56,64,76,71,62,49,44,38,65,62,65,46,59,100,42,96,52,48,58,40,73,49,88,95,56,69,73,59,43,43,46,29,82,60,47,83,91,55,62,38,51,23,24,42,44,60,24,60,50,75,57,91,74,36,33,39,34,30,21,18,28,32,33,54,89,77,70,34,27,26,33,33,35,30,37,19,74,78,74,66,61,57,43,68,74,46,76,43,48,79,64,102,47,46,30,34,39,32,43,49,49,78,55,96,96,39,48,35,35,27,38,19,23,28,81,74,30,24,40,43,36,29,34,47,79,45,80,92,59,38,64,39,84,75,48,69,58,44,84,44,67,38,46,37,42,52,32,63,44,80,55,94,86,27,37,39,37,41,24,16,52,34,86,83,68,68,46,13,21,17,37,40,32,38,20,81,39,90,87,36,75,60,39,77,34,68,47,71,62,65,36,70,85,34,24,54,62,21,22,45,14,42,59,50,44,76,59,95,92,39,41,33,39,32,11,15,15,42,59,97,44,75,24,44,21,24,33,40,29,37,49,79,36,86,54,75,76,44,77,41,66,45,77,43,92,59,46,62,44,41,63,42,72,69,52,78,79,45,29,54,66,30,30,65,49,55,83,84,135

Radius of gyration: 22.03 Å; Cα contacts (8 Å, |Δi|>4): 873; chains: 1; bounding box: 59×44×61 Å